Protein AF-A0A526YJK8-F1 (afdb_monomer)

Foldseek 3Di:
DAWAWDADPVLRAIEIAPPPAAFQDQDQQQAALVLLVVLVLQLQVVQVPDDDDRDCVSCPRYHYHDDDRHSNHDDPPRHHPCNLFQNSLVSNQNSCVNVQFFHRDPRGQCWDWDDDPVDTDTDGWFAWATWGAHPVRHTDHIGGGDDDRSDDDDDDDQVRPVVRDVDHDPDDDHDPPPD

Radius of gyration: 18.39 Å; Cα contacts (8 Å, |Δi|>4): 318; chains: 1; bounding box: 46×36×54 Å

Mean predicted aligned error: 3.72 Å

Sequence (179 aa):
IKVKISVDRQKREATVDFTGTSPVMKNNFNAPEPVARAAVLYAFRVMVEDMIPMNAGCLRPINIIIPEGCMLKPTYPAAVVAGNVETSQHVTNALFGAMGAMANAQGTMNNLTFGNKQYQYYETICSGSPAGRMNSGRGFAGTSGVHTHMTNSRLTDPEVLELRFPVLLEDFHIREGSG

Structure (mmCIF, N/CA/C/O backbone):
data_AF-A0A526YJK8-F1
#
_entry.id   AF-A0A526YJK8-F1
#
loop_
_atom_site.group_PDB
_atom_site.id
_atom_site.type_symbol
_atom_site.label_atom_id
_atom_site.label_alt_id
_atom_site.label_comp_id
_atom_site.label_asym_id
_atom_site.label_entity_id
_atom_site.label_seq_id
_atom_site.pdbx_PDB_ins_code
_atom_site.Cartn_x
_atom_site.Cartn_y
_atom_site.Cartn_z
_atom_site.occupancy
_atom_site.B_iso_or_equiv
_atom_site.auth_seq_id
_atom_site.auth_comp_id
_atom_site.auth_asym_id
_atom_site.auth_atom_id
_atom_site.pdbx_PDB_model_num
ATOM 1 N N . ILE A 1 1 ? 4.040 -5.339 10.030 1.00 96.56 1 ILE A N 1
ATOM 2 C CA . ILE A 1 1 ? 3.154 -4.269 10.556 1.00 96.56 1 ILE A CA 1
ATOM 3 C C . ILE A 1 1 ? 2.229 -4.898 11.581 1.00 96.56 1 ILE A C 1
ATOM 5 O O . ILE A 1 1 ? 1.729 -5.986 11.323 1.00 96.56 1 ILE A O 1
ATOM 9 N N . LYS A 1 2 ? 2.039 -4.258 12.734 1.00 97.56 2 LYS A N 1
ATOM 10 C CA . LYS A 1 2 ? 1.080 -4.685 13.755 1.00 97.56 2 LYS A CA 1
ATOM 11 C C . LYS A 1 2 ? 0.146 -3.519 14.014 1.00 97.56 2 LYS A C 1
ATOM 13 O O . LYS A 1 2 ? 0.623 -2.408 14.208 1.00 97.56 2 LYS A O 1
ATOM 18 N N . VAL A 1 3 ? -1.156 -3.766 13.979 1.00 98.31 3 VAL A N 1
ATOM 19 C CA . VAL A 1 3 ? -2.153 -2.730 14.225 1.00 98.31 3 VAL A CA 1
ATOM 20 C C . VAL A 1 3 ? -3.263 -3.279 15.104 1.00 98.31 3 VAL A C 1
ATOM 22 O O . VAL A 1 3 ? -3.705 -4.415 14.931 1.00 98.31 3 VAL A O 1
ATOM 25 N N . LYS A 1 4 ? -3.695 -2.470 16.066 1.00 98.31 4 LYS A N 1
ATOM 26 C CA . LYS A 1 4 ? -4.870 -2.707 16.898 1.00 98.31 4 LYS A CA 1
ATOM 27 C C . LYS A 1 4 ? -5.821 -1.533 16.717 1.00 98.31 4 LYS A C 1
ATOM 29 O O . LYS A 1 4 ? -5.395 -0.385 16.772 1.00 98.31 4 LYS A O 1
ATOM 34 N N . ILE A 1 5 ? -7.102 -1.825 16.524 1.00 98.00 5 ILE A N 1
ATOM 35 C CA . ILE A 1 5 ? -8.147 -0.805 16.426 1.00 98.00 5 ILE A CA 1
ATOM 36 C C . ILE A 1 5 ? -9.085 -0.967 17.619 1.00 98.00 5 ILE A C 1
ATOM 38 O O . ILE A 1 5 ? -9.557 -2.068 17.901 1.00 98.00 5 ILE A O 1
ATOM 42 N N . SER A 1 6 ? -9.344 0.122 18.336 1.00 97.56 6 SER A N 1
ATOM 43 C CA . SER A 1 6 ? -10.303 0.168 19.445 1.00 97.56 6 SER A CA 1
ATOM 44 C C . SER A 1 6 ? -11.238 1.357 19.289 1.00 97.56 6 SER A C 1
ATOM 46 O O . SER A 1 6 ? -10.791 2.429 18.893 1.00 97.56 6 SER A O 1
ATOM 48 N N . VAL A 1 7 ? -12.515 1.186 19.626 1.00 96.19 7 VAL A N 1
ATOM 49 C CA . VAL A 1 7 ? -13.548 2.215 19.447 1.00 96.19 7 VAL A CA 1
ATOM 50 C C . VAL A 1 7 ? -14.156 2.585 20.795 1.00 96.19 7 VAL A C 1
ATOM 52 O O . VAL A 1 7 ? -14.693 1.721 21.487 1.00 96.19 7 VAL A O 1
ATOM 55 N N . ASP A 1 8 ? -14.117 3.871 21.134 1.00 96.25 8 ASP A N 1
ATOM 56 C CA . ASP A 1 8 ? -14.894 4.457 22.223 1.00 96.25 8 ASP A CA 1
ATOM 57 C C . ASP A 1 8 ? -16.207 4.998 21.645 1.00 96.25 8 ASP A C 1
ATOM 59 O O . ASP A 1 8 ? -16.259 6.045 20.993 1.00 96.25 8 ASP A O 1
ATOM 63 N N . ARG A 1 9 ? -17.296 4.260 21.873 1.00 94.19 9 ARG A N 1
ATOM 64 C CA . ARG A 1 9 ? -18.620 4.624 21.351 1.00 94.19 9 ARG A CA 1
ATOM 65 C C . ARG A 1 9 ? -19.225 5.847 22.038 1.00 94.19 9 ARG A C 1
ATOM 67 O O . ARG A 1 9 ? -20.040 6.519 21.415 1.00 94.19 9 ARG A O 1
ATOM 74 N N . GLN A 1 10 ? -18.850 6.135 23.286 1.00 94.94 10 GLN A N 1
ATOM 75 C CA . GLN A 1 10 ? -19.380 7.290 24.015 1.00 94.94 10 GLN A CA 1
ATOM 76 C C . GLN A 1 10 ? -18.756 8.581 23.486 1.00 94.94 10 GLN A C 1
ATOM 78 O O . GLN A 1 10 ? -19.471 9.539 23.199 1.00 94.94 10 GLN A O 1
ATOM 83 N N . LYS A 1 11 ? -17.435 8.580 23.281 1.00 94.94 11 LYS A N 1
ATOM 84 C CA . LYS A 1 11 ? -16.717 9.721 22.691 1.00 94.94 11 LYS A CA 1
ATOM 85 C C . LYS A 1 11 ? -16.873 9.812 21.174 1.00 94.94 11 LYS A C 1
ATOM 87 O O . LYS A 1 11 ? -16.678 10.883 20.608 1.00 94.94 11 LYS A O 1
ATOM 92 N N . ARG A 1 12 ? -17.293 8.716 20.530 1.00 93.31 12 ARG A N 1
ATOM 93 C CA . ARG A 1 12 ? -17.339 8.547 19.066 1.00 93.31 12 ARG A CA 1
ATOM 94 C C . ARG A 1 12 ? -15.951 8.697 18.444 1.00 93.31 12 ARG A C 1
ATOM 96 O O . ARG A 1 12 ? -15.787 9.343 17.412 1.00 93.31 12 ARG A O 1
ATOM 103 N N . GLU A 1 13 ? -14.969 8.081 19.089 1.00 95.75 13 GLU A N 1
ATOM 104 C CA . GLU A 1 13 ? -13.565 8.118 18.692 1.00 95.75 13 GLU A CA 1
ATOM 105 C C . GLU A 1 13 ? -13.042 6.703 18.447 1.00 95.75 13 GLU A C 1
ATOM 107 O O . GLU A 1 13 ? -13.445 5.739 19.104 1.00 95.75 13 GLU A O 1
ATOM 112 N N . ALA A 1 14 ? -12.112 6.573 17.507 1.00 96.75 14 ALA A N 1
ATOM 113 C CA . ALA A 1 14 ? -11.373 5.344 17.264 1.00 96.75 14 ALA A CA 1
ATOM 114 C C . ALA A 1 14 ? -9.887 5.580 17.527 1.00 96.75 14 ALA A C 1
ATOM 116 O O . ALA A 1 14 ? -9.340 6.614 17.160 1.00 96.75 14 ALA A O 1
ATOM 117 N N . THR A 1 15 ? -9.218 4.608 18.138 1.00 98.31 15 THR A N 1
ATOM 118 C CA . THR A 1 15 ? -7.758 4.572 18.229 1.00 98.31 15 THR A CA 1
ATOM 119 C C . THR A 1 15 ? -7.217 3.512 17.287 1.00 98.31 15 THR A C 1
ATOM 121 O O . THR A 1 15 ? -7.619 2.351 17.369 1.00 98.31 15 THR A O 1
ATOM 124 N N . VAL A 1 16 ? -6.299 3.921 16.416 1.00 98.50 16 VAL A N 1
ATOM 125 C CA . VAL A 1 16 ? -5.500 3.057 15.550 1.00 98.50 16 VAL A CA 1
ATOM 126 C C . VAL A 1 16 ? -4.088 3.023 16.113 1.00 98.50 16 VAL A C 1
ATOM 128 O O . VAL A 1 16 ? -3.356 4.008 16.035 1.00 98.50 16 VAL A O 1
ATOM 131 N N . ASP A 1 17 ? -3.717 1.894 16.702 1.00 98.50 17 ASP A N 1
ATOM 132 C CA . ASP A 1 17 ? -2.460 1.726 17.419 1.00 98.50 17 ASP A CA 1
ATOM 133 C C . ASP A 1 17 ? -1.510 0.795 16.665 1.00 98.50 17 ASP A C 1
ATOM 135 O O . ASP A 1 17 ? -1.761 -0.407 16.552 1.00 98.50 17 ASP A O 1
ATOM 139 N N . PHE A 1 18 ? -0.411 1.358 16.160 1.00 98.62 18 PHE A N 1
ATOM 140 C CA . PHE A 1 18 ? 0.650 0.631 15.464 1.00 98.62 18 PHE A CA 1
ATOM 141 C C . PHE A 1 18 ? 1.756 0.109 16.398 1.00 98.62 18 PHE A C 1
ATOM 143 O O . PHE A 1 18 ? 2.801 -0.352 15.921 1.00 98.62 18 PHE A O 1
ATOM 150 N N . THR A 1 19 ? 1.560 0.157 17.720 1.00 98.38 19 THR A N 1
ATOM 151 C CA . THR A 1 19 ? 2.505 -0.374 18.711 1.00 98.38 19 THR A CA 1
ATOM 152 C C . THR A 1 19 ? 2.839 -1.843 18.450 1.00 98.38 19 THR A C 1
ATOM 154 O O . THR A 1 19 ? 1.976 -2.697 18.239 1.00 98.38 19 THR A O 1
ATOM 157 N N . GLY A 1 20 ? 4.140 -2.145 18.456 1.00 97.31 20 GLY A N 1
ATOM 158 C CA . GLY A 1 20 ? 4.677 -3.459 18.098 1.00 97.31 20 GLY A CA 1
ATOM 159 C C . GLY A 1 20 ? 4.870 -3.677 16.594 1.00 97.31 20 GLY A C 1
ATOM 160 O O . GLY A 1 20 ? 5.231 -4.782 16.192 1.00 97.31 20 GLY A O 1
ATOM 161 N N . THR A 1 21 ? 4.649 -2.659 15.755 1.00 98.25 21 THR A N 1
ATOM 162 C CA . THR A 1 21 ? 5.171 -2.659 14.382 1.00 98.25 21 THR A CA 1
ATOM 163 C C . THR A 1 21 ? 6.698 -2.705 14.402 1.00 98.25 21 THR A C 1
ATOM 165 O O . THR A 1 21 ? 7.331 -2.107 15.269 1.00 98.25 21 THR A O 1
ATOM 168 N N . SER A 1 22 ? 7.282 -3.429 13.444 1.00 97.94 22 SER A N 1
ATOM 169 C CA . SER A 1 22 ? 8.725 -3.635 13.327 1.00 97.94 22 SER A CA 1
ATOM 170 C C . SER A 1 22 ? 9.523 -2.322 13.366 1.00 97.94 22 SER A C 1
ATOM 172 O O . SER A 1 22 ? 9.036 -1.299 12.866 1.00 97.94 22 SER A O 1
ATOM 174 N N . PRO A 1 23 ? 10.755 -2.340 13.912 1.00 97.81 23 PRO A N 1
ATOM 175 C CA . PRO A 1 23 ? 11.658 -1.194 13.853 1.00 97.81 23 PRO A CA 1
ATOM 176 C C . PRO A 1 23 ? 11.994 -0.827 12.400 1.00 97.81 23 PRO A C 1
ATOM 178 O O . PRO A 1 23 ? 11.765 -1.621 11.483 1.00 97.81 23 PRO A O 1
ATOM 181 N N . VAL A 1 24 ? 12.557 0.366 12.196 1.00 97.44 24 VAL A N 1
ATOM 182 C CA . VAL A 1 24 ? 13.110 0.781 10.896 1.00 97.44 24 VAL A CA 1
ATOM 183 C C . VAL A 1 24 ? 14.034 -0.302 10.334 1.00 97.44 24 VAL A C 1
ATOM 185 O O . VAL A 1 24 ? 14.916 -0.823 11.019 1.00 97.44 24 VAL A O 1
ATOM 188 N N . MET A 1 25 ? 13.831 -0.632 9.064 1.00 94.38 25 MET A N 1
ATOM 189 C CA . MET A 1 25 ? 14.593 -1.651 8.355 1.00 94.38 25 MET A CA 1
ATOM 190 C C . MET A 1 25 ? 15.758 -1.027 7.583 1.00 94.38 25 MET A C 1
ATOM 192 O O . MET A 1 25 ? 15.656 0.087 7.069 1.00 94.38 25 MET A O 1
ATOM 196 N N . LYS A 1 26 ? 16.851 -1.784 7.421 1.00 95.38 26 LYS A N 1
ATOM 197 C CA . LYS A 1 26 ? 18.008 -1.421 6.575 1.00 95.38 26 LYS A CA 1
ATOM 198 C C . LYS A 1 26 ? 17.732 -1.650 5.077 1.00 95.38 26 LYS A C 1
ATOM 200 O O . LYS A 1 26 ? 18.569 -2.184 4.359 1.00 95.38 26 LYS A O 1
ATOM 205 N N . ASN A 1 27 ? 16.533 -1.311 4.622 1.00 95.12 27 ASN A N 1
ATOM 206 C CA . ASN A 1 27 ? 16.095 -1.383 3.230 1.00 95.12 27 ASN A CA 1
ATOM 207 C C . ASN A 1 27 ? 15.216 -0.158 2.921 1.00 95.12 27 ASN A C 1
ATOM 209 O O . ASN A 1 27 ? 15.122 0.763 3.731 1.00 95.12 27 ASN A O 1
ATOM 213 N N . ASN A 1 28 ? 14.587 -0.124 1.750 1.00 93.75 28 ASN A N 1
ATOM 214 C CA . ASN A 1 28 ? 13.752 0.995 1.318 1.00 93.75 28 ASN A CA 1
ATOM 215 C C . ASN A 1 28 ? 12.245 0.826 1.594 1.00 93.75 28 ASN A C 1
ATOM 217 O O . ASN A 1 28 ? 11.473 1.690 1.180 1.00 93.75 28 ASN A O 1
ATOM 221 N N . PHE A 1 29 ? 11.827 -0.231 2.300 1.00 96.25 29 PHE A N 1
ATOM 222 C CA . PHE A 1 29 ? 10.424 -0.522 2.642 1.00 96.25 29 PHE A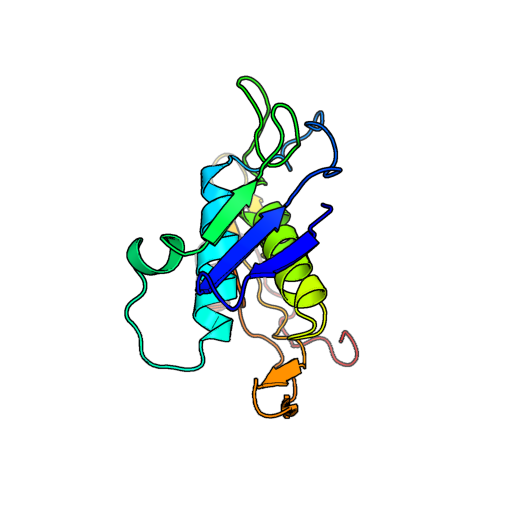 CA 1
ATOM 223 C C . PHE A 1 29 ? 9.943 0.230 3.895 1.00 96.25 29 PHE A C 1
ATOM 225 O O . PHE A 1 29 ? 8.910 -0.101 4.479 1.00 96.25 29 PHE A O 1
ATOM 232 N N . ASN A 1 30 ? 10.665 1.254 4.343 1.00 97.44 30 ASN A N 1
ATOM 233 C CA . ASN A 1 30 ? 10.159 2.138 5.387 1.00 97.44 30 ASN A CA 1
ATOM 234 C C . ASN A 1 30 ? 9.161 3.133 4.780 1.00 97.44 30 ASN A C 1
ATOM 236 O O . ASN A 1 30 ? 9.374 3.637 3.681 1.00 97.44 30 ASN A O 1
ATOM 240 N N . ALA A 1 31 ? 8.085 3.437 5.498 1.00 97.38 31 ALA A N 1
ATOM 241 C CA . ALA A 1 31 ? 7.080 4.408 5.086 1.00 97.38 31 ALA A CA 1
ATOM 242 C C . ALA A 1 31 ? 7.098 5.609 6.041 1.00 97.38 31 ALA A C 1
ATOM 244 O O . ALA A 1 31 ? 6.982 5.409 7.248 1.00 97.38 31 ALA A O 1
ATOM 245 N N . PRO A 1 32 ? 7.230 6.851 5.543 1.00 96.50 32 PRO A N 1
ATOM 246 C CA . PRO A 1 32 ? 7.085 8.046 6.365 1.00 96.50 32 PRO A CA 1
ATOM 247 C C . PRO A 1 32 ? 5.723 8.080 7.068 1.00 96.50 32 PRO A C 1
ATOM 249 O O . PRO A 1 32 ? 4.722 7.645 6.496 1.00 96.50 32 PRO A O 1
ATOM 252 N N . GLU A 1 33 ? 5.658 8.672 8.264 1.00 96.75 33 GLU A N 1
ATOM 253 C CA . GLU A 1 33 ? 4.411 8.789 9.043 1.00 96.75 33 GLU A CA 1
ATOM 254 C C . GLU A 1 33 ? 3.208 9.294 8.213 1.00 96.75 33 GLU A C 1
ATOM 256 O O . GLU A 1 33 ? 2.131 8.696 8.315 1.00 96.75 33 GLU A O 1
ATOM 261 N N . PRO A 1 34 ? 3.342 10.326 7.351 1.00 95.94 34 PRO A N 1
ATOM 262 C CA . PRO A 1 34 ? 2.232 10.783 6.516 1.00 95.94 34 PRO A CA 1
ATOM 263 C C . PRO A 1 34 ? 1.601 9.687 5.645 1.00 95.94 34 PRO A C 1
ATOM 265 O O . PRO A 1 34 ? 0.391 9.707 5.436 1.00 95.94 34 PRO A O 1
ATOM 268 N N . VAL A 1 35 ? 2.384 8.704 5.190 1.00 96.31 35 VAL A N 1
ATOM 269 C CA . VAL A 1 35 ? 1.906 7.576 4.375 1.00 96.31 35 VAL A CA 1
ATOM 270 C C . VAL A 1 35 ? 1.013 6.655 5.196 1.00 96.31 35 VAL A C 1
ATOM 272 O O . VAL A 1 35 ? -0.085 6.305 4.768 1.00 96.31 35 VAL A O 1
ATOM 275 N N . ALA A 1 36 ? 1.442 6.308 6.412 1.00 96.88 36 ALA A N 1
ATOM 276 C CA . ALA A 1 36 ? 0.641 5.495 7.322 1.00 96.88 36 ALA A CA 1
ATOM 277 C C . ALA A 1 36 ? -0.665 6.211 7.710 1.00 96.88 36 ALA A C 1
ATOM 279 O O . ALA A 1 36 ? -1.734 5.601 7.707 1.00 96.88 36 ALA A O 1
ATOM 280 N N . ARG A 1 37 ? -0.609 7.524 7.969 1.00 96.25 37 ARG A N 1
ATOM 281 C CA . ARG A 1 37 ? -1.801 8.342 8.259 1.00 96.25 37 ARG A CA 1
ATOM 282 C C . ARG A 1 37 ? -2.759 8.420 7.069 1.00 96.25 37 ARG A C 1
ATOM 284 O O . ARG A 1 37 ? -3.970 8.362 7.269 1.00 96.25 37 ARG A O 1
ATOM 291 N N . ALA A 1 38 ? -2.238 8.529 5.847 1.00 95.12 38 ALA A N 1
ATOM 292 C CA . ALA A 1 38 ? -3.047 8.518 4.631 1.00 95.12 38 ALA A CA 1
ATOM 293 C C . ALA A 1 38 ? -3.751 7.167 4.427 1.00 95.12 38 ALA A C 1
ATOM 295 O O . ALA A 1 38 ? -4.942 7.147 4.125 1.00 95.12 38 ALA A O 1
ATOM 296 N N . ALA A 1 39 ? -3.061 6.048 4.679 1.00 96.50 39 ALA A N 1
ATOM 297 C CA . ALA A 1 39 ? -3.665 4.716 4.639 1.00 96.50 39 ALA A CA 1
ATOM 298 C C . ALA A 1 39 ? -4.794 4.562 5.677 1.00 96.50 39 ALA A C 1
ATOM 300 O O . ALA A 1 39 ? -5.849 4.010 5.364 1.00 96.50 39 ALA A O 1
ATOM 301 N N . VAL A 1 40 ? -4.620 5.115 6.886 1.00 96.75 40 VAL A N 1
ATOM 302 C CA . VAL A 1 40 ? -5.685 5.174 7.905 1.00 96.75 40 VAL A CA 1
ATOM 303 C C . VAL A 1 40 ? -6.881 5.988 7.415 1.00 96.75 40 VAL A C 1
ATOM 305 O O . VAL A 1 40 ? -8.008 5.500 7.477 1.00 96.75 40 VAL A O 1
ATOM 308 N N . LEU A 1 41 ? -6.654 7.195 6.888 1.00 94.44 41 LEU A N 1
ATOM 309 C CA . LEU A 1 41 ? -7.721 8.031 6.330 1.00 94.44 41 LEU A CA 1
ATOM 310 C C . LEU A 1 41 ? -8.499 7.289 5.235 1.00 94.44 41 LEU A C 1
ATOM 312 O O . LEU A 1 41 ? -9.728 7.246 5.276 1.00 94.44 41 LEU A O 1
ATOM 316 N N . TYR A 1 42 ? -7.785 6.686 4.284 1.00 94.31 42 TYR A N 1
ATOM 317 C CA . TYR A 1 42 ? -8.382 5.908 3.205 1.00 94.31 42 TYR A CA 1
ATOM 318 C C . TYR A 1 42 ? -9.230 4.749 3.745 1.00 94.31 42 TYR A C 1
ATOM 320 O O . TYR A 1 42 ? -10.402 4.638 3.386 1.00 94.31 42 TYR A O 1
ATOM 328 N N . ALA A 1 43 ? -8.676 3.925 4.641 1.00 95.00 43 ALA A N 1
ATOM 329 C CA . ALA A 1 43 ? -9.370 2.754 5.170 1.00 95.00 43 ALA A CA 1
ATOM 330 C C . ALA A 1 43 ? -10.662 3.146 5.898 1.00 95.00 43 ALA A C 1
ATOM 332 O O . ALA A 1 43 ? -11.725 2.597 5.615 1.00 95.00 43 ALA A O 1
ATOM 333 N N . PHE A 1 44 ? -10.606 4.152 6.776 1.00 93.44 44 PHE A N 1
ATOM 334 C CA . PHE A 1 44 ? -11.797 4.631 7.478 1.00 93.44 44 PHE A CA 1
ATOM 335 C C . PHE A 1 44 ? -12.809 5.262 6.526 1.00 93.44 44 PHE A C 1
ATOM 337 O O . PHE A 1 44 ? -14.003 5.027 6.680 1.00 93.44 44 PHE A O 1
ATOM 344 N N . ARG A 1 45 ? -12.363 6.011 5.510 1.00 91.62 45 ARG A N 1
ATOM 345 C CA . ARG A 1 45 ? -13.272 6.574 4.506 1.00 91.62 45 ARG A CA 1
ATOM 346 C C . ARG A 1 45 ? -14.028 5.487 3.745 1.00 91.62 45 ARG A C 1
ATOM 348 O O . ARG A 1 45 ? -15.218 5.672 3.491 1.00 91.62 45 ARG A O 1
ATOM 355 N N . VAL A 1 46 ? -13.362 4.390 3.384 1.00 91.81 46 VAL A N 1
ATOM 356 C CA . VAL A 1 46 ? -14.001 3.234 2.735 1.00 91.81 46 VAL A CA 1
ATOM 357 C C . VAL A 1 46 ? -15.062 2.629 3.656 1.00 91.81 46 VAL A C 1
ATOM 359 O O . VAL A 1 46 ? -16.187 2.407 3.219 1.00 91.81 46 VAL A O 1
ATOM 362 N N . MET A 1 47 ? -14.750 2.471 4.946 1.00 91.69 47 MET A N 1
ATOM 363 C CA . MET A 1 47 ? -15.672 1.891 5.929 1.00 91.69 47 MET A CA 1
ATOM 364 C C . MET A 1 47 ? -16.906 2.742 6.241 1.00 91.69 47 MET A C 1
ATOM 366 O O . MET A 1 47 ? -17.853 2.218 6.815 1.00 91.69 47 MET A O 1
ATOM 370 N N . VAL A 1 48 ? 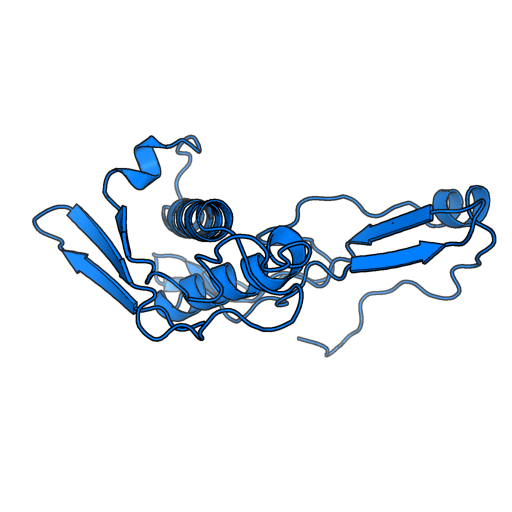-16.932 4.034 5.904 1.00 90.25 48 VAL A N 1
ATOM 371 C CA . VAL A 1 48 ? -18.126 4.865 6.140 1.00 90.25 48 VAL A CA 1
ATOM 372 C C . VAL A 1 48 ? -19.305 4.441 5.250 1.00 90.25 48 VAL A C 1
ATOM 374 O O . VAL A 1 48 ? -20.445 4.646 5.648 1.00 90.25 48 VAL A O 1
ATOM 377 N N . GLU A 1 49 ? -19.058 3.841 4.078 1.00 86.69 49 GLU A N 1
ATOM 378 C CA . GLU A 1 49 ? -20.103 3.421 3.117 1.00 86.69 49 GLU A CA 1
ATOM 379 C C . GLU A 1 49 ? -21.095 4.529 2.704 1.00 86.69 49 GLU A C 1
ATOM 381 O O . GLU A 1 49 ? -22.196 4.252 2.237 1.00 86.69 49 GLU A O 1
ATOM 386 N N . ASP A 1 50 ? -20.691 5.793 2.829 1.00 86.75 50 ASP A N 1
ATOM 387 C CA . ASP A 1 50 ? -21.505 6.959 2.482 1.00 86.75 50 ASP A CA 1
ATOM 388 C C . ASP A 1 50 ? -20.728 7.916 1.566 1.00 86.75 50 ASP A C 1
ATOM 390 O O . ASP A 1 50 ? -19.496 7.860 1.455 1.00 86.75 50 ASP A O 1
ATOM 394 N N . MET A 1 51 ? -21.434 8.827 0.906 1.00 84.25 51 MET A N 1
ATOM 395 C CA . MET A 1 51 ? -20.897 9.839 -0.001 1.00 84.25 51 MET A CA 1
ATOM 396 C C . MET A 1 51 ? -20.388 11.071 0.760 1.00 84.25 51 MET A C 1
ATOM 398 O O . MET A 1 51 ? -20.788 12.202 0.496 1.00 84.25 51 MET A O 1
ATOM 402 N N . ILE A 1 52 ? -19.455 10.868 1.695 1.00 85.62 52 ILE A N 1
ATOM 403 C CA . ILE A 1 52 ? -18.781 11.977 2.387 1.00 85.62 52 ILE A CA 1
ATOM 404 C C . ILE A 1 52 ? -17.527 12.450 1.618 1.00 85.62 52 ILE A C 1
ATOM 406 O O . ILE A 1 52 ? -16.789 11.620 1.071 1.00 85.62 52 ILE A O 1
ATOM 410 N N . PRO A 1 53 ? -17.219 13.758 1.568 1.00 82.31 53 PRO A N 1
ATOM 411 C CA . PRO A 1 53 ? -15.976 14.242 0.967 1.00 82.31 53 PRO A CA 1
ATOM 412 C C . PRO A 1 53 ? -14.731 13.718 1.698 1.00 82.31 53 PRO A C 1
ATOM 414 O O . PRO A 1 53 ? -14.699 13.677 2.927 1.00 82.31 53 PRO A O 1
ATOM 417 N N . MET A 1 54 ? -13.677 13.368 0.955 1.00 81.69 54 MET A N 1
ATOM 418 C CA . MET A 1 54 ? -12.380 12.989 1.530 1.00 81.69 54 MET A CA 1
ATOM 419 C C . MET A 1 54 ? -11.635 14.247 2.002 1.00 81.69 54 MET A C 1
ATOM 421 O O . MET A 1 54 ? -11.136 15.014 1.183 1.00 81.69 54 MET A O 1
ATOM 425 N N . ASN A 1 55 ? -11.557 14.482 3.314 1.00 83.88 55 ASN A N 1
ATOM 426 C CA . ASN A 1 55 ? -10.785 15.593 3.882 1.00 83.88 55 ASN A CA 1
ATOM 427 C C . ASN A 1 55 ? -10.270 15.284 5.300 1.00 83.88 55 ASN A C 1
ATOM 429 O O . ASN A 1 55 ? -10.656 14.294 5.920 1.00 83.88 55 ASN A O 1
ATOM 433 N N . ALA A 1 56 ? -9.414 16.160 5.840 1.00 79.56 56 ALA A N 1
ATOM 434 C CA . ALA A 1 56 ? -8.809 15.998 7.168 1.00 79.56 56 ALA A CA 1
ATOM 435 C C . ALA A 1 56 ? -9.831 15.933 8.323 1.00 79.56 56 ALA A C 1
ATOM 437 O O . ALA A 1 56 ? -9.523 15.413 9.395 1.00 79.56 56 ALA A O 1
ATOM 438 N N . GLY A 1 57 ? -11.064 16.403 8.114 1.00 82.25 57 GLY A N 1
ATOM 439 C CA . GLY A 1 57 ? -12.161 16.266 9.067 1.00 82.25 57 GLY A CA 1
ATOM 440 C C . GLY A 1 57 ? -12.493 14.810 9.404 1.00 82.25 57 GLY A C 1
ATOM 441 O O . GLY A 1 57 ? -12.881 14.547 10.541 1.00 82.25 57 GLY A O 1
ATOM 442 N N . CYS A 1 58 ? -12.267 13.876 8.471 1.00 81.75 58 CYS A N 1
ATOM 443 C CA . CYS A 1 58 ? -12.426 12.435 8.687 1.00 81.75 58 CYS A CA 1
ATOM 444 C C . CYS A 1 58 ? -11.419 11.863 9.698 1.00 81.75 58 CYS A C 1
ATOM 446 O O . CYS A 1 58 ? -11.700 10.836 10.304 1.00 81.75 58 CYS A O 1
ATOM 448 N N . LEU A 1 59 ? -10.272 12.524 9.905 1.00 83.88 59 LEU A N 1
ATOM 449 C CA . LEU A 1 59 ? -9.263 12.105 10.883 1.00 83.88 59 LEU A CA 1
ATOM 450 C C . LEU A 1 59 ? -9.489 12.684 12.281 1.00 83.88 59 LEU A C 1
ATOM 452 O O . LEU A 1 59 ? -8.898 12.182 13.228 1.00 83.88 59 LEU A O 1
ATOM 456 N N . ARG A 1 60 ? -10.328 13.717 12.444 1.00 88.62 60 ARG A N 1
ATOM 457 C CA . ARG A 1 60 ? -10.574 14.329 13.763 1.00 88.62 60 ARG A CA 1
ATOM 458 C C . ARG A 1 60 ? -11.005 13.330 14.850 1.00 88.62 60 ARG A C 1
ATOM 460 O O . ARG A 1 60 ? -10.482 13.455 15.949 1.00 88.62 60 ARG A O 1
ATOM 467 N N . PRO A 1 61 ? -11.897 12.351 14.588 1.00 91.75 61 PRO A N 1
ATOM 468 C CA . PRO A 1 61 ? -12.273 11.351 15.590 1.00 91.75 61 PRO A CA 1
ATOM 469 C C . PRO A 1 61 ? -11.309 10.151 15.649 1.00 91.75 61 PRO A C 1
ATOM 471 O O . PRO A 1 61 ? -11.619 9.154 16.299 1.00 91.75 61 PRO A O 1
ATOM 474 N N . ILE A 1 62 ? -10.177 10.190 14.938 1.00 95.62 62 ILE A N 1
ATOM 475 C CA . ILE A 1 62 ? -9.248 9.065 14.828 1.00 95.62 62 ILE A CA 1
ATOM 476 C C . ILE A 1 62 ? -7.933 9.431 15.514 1.00 95.62 62 ILE A C 1
ATOM 478 O O . ILE A 1 62 ? -7.118 10.190 14.991 1.00 95.62 62 ILE A O 1
ATOM 482 N N . ASN A 1 63 ? -7.704 8.837 16.678 1.00 97.06 63 ASN A N 1
ATOM 483 C CA . ASN A 1 63 ? -6.421 8.880 17.357 1.00 97.06 63 ASN A CA 1
ATOM 484 C C . ASN A 1 63 ? -5.465 7.867 16.708 1.00 97.06 63 ASN A C 1
ATOM 486 O O . ASN A 1 63 ? -5.744 6.670 16.695 1.00 97.06 63 ASN A O 1
ATOM 490 N N . ILE A 1 64 ? -4.341 8.329 16.159 1.00 97.94 64 ILE A N 1
ATOM 491 C CA . ILE A 1 64 ? -3.365 7.473 15.471 1.00 97.94 64 ILE A CA 1
ATOM 492 C C . ILE A 1 64 ? -2.085 7.425 16.301 1.00 97.94 64 ILE A C 1
ATOM 494 O O . ILE A 1 64 ? -1.427 8.448 16.485 1.00 97.94 64 ILE A O 1
ATOM 498 N N . ILE A 1 65 ? -1.713 6.233 16.762 1.00 98.31 65 ILE A N 1
ATOM 499 C CA . ILE A 1 65 ? -0.489 5.995 17.530 1.00 98.31 65 ILE A CA 1
ATOM 500 C C . ILE A 1 65 ? 0.508 5.281 16.621 1.00 98.31 65 ILE A C 1
ATOM 502 O O . ILE A 1 65 ? 0.297 4.130 16.241 1.00 98.31 65 ILE A O 1
ATOM 506 N N . ILE A 1 66 ? 1.603 5.962 16.281 1.00 98.19 66 ILE A N 1
ATOM 507 C CA . ILE A 1 66 ? 2.724 5.390 15.527 1.00 98.19 66 ILE A CA 1
ATOM 508 C C . ILE A 1 66 ? 3.986 5.527 16.386 1.00 98.19 66 ILE A C 1
ATOM 510 O O . ILE A 1 66 ? 4.406 6.658 16.640 1.00 98.19 66 ILE A O 1
ATOM 514 N N . PRO A 1 67 ? 4.585 4.414 16.852 1.00 97.19 67 PRO A N 1
ATOM 515 C CA . PRO A 1 67 ? 5.788 4.469 17.677 1.00 97.19 67 PRO A CA 1
ATOM 516 C C . PRO A 1 67 ? 6.961 5.138 16.956 1.00 97.19 67 PRO A C 1
ATOM 518 O O . PRO A 1 67 ? 7.191 4.889 15.769 1.00 97.19 67 PRO A O 1
ATOM 521 N N . GLU A 1 68 ? 7.744 5.927 17.690 1.00 95.88 68 GLU A N 1
ATOM 522 C CA . GLU A 1 68 ? 9.022 6.449 17.198 1.00 95.88 68 GLU A CA 1
ATOM 523 C C . GLU A 1 68 ? 9.980 5.309 16.830 1.00 95.88 68 GLU A C 1
ATOM 525 O O . GLU A 1 68 ? 10.040 4.282 17.510 1.00 95.88 68 GLU A O 1
ATOM 530 N N . GLY A 1 69 ? 10.736 5.481 15.744 1.00 93.69 69 GLY A N 1
ATOM 531 C CA . GLY A 1 69 ? 11.743 4.507 15.311 1.00 93.69 69 GLY A CA 1
ATOM 532 C C . GLY A 1 69 ? 11.183 3.200 14.735 1.00 93.69 69 GLY A C 1
ATOM 533 O O . GLY A 1 69 ? 11.953 2.272 14.468 1.00 93.69 69 GLY A O 1
ATOM 534 N N . CYS A 1 70 ? 9.868 3.101 14.507 1.00 97.88 70 CYS A N 1
ATOM 535 C CA . CYS A 1 70 ? 9.290 1.998 13.740 1.00 97.88 70 CYS A CA 1
ATOM 536 C C . CYS A 1 70 ? 9.376 2.249 12.226 1.00 97.88 70 CYS A C 1
ATOM 538 O O . CYS A 1 70 ? 9.536 3.382 11.772 1.00 97.88 70 CYS A O 1
ATOM 540 N N . MET A 1 71 ? 9.209 1.198 11.417 1.00 97.56 71 MET A N 1
ATOM 541 C CA . MET A 1 71 ? 9.253 1.301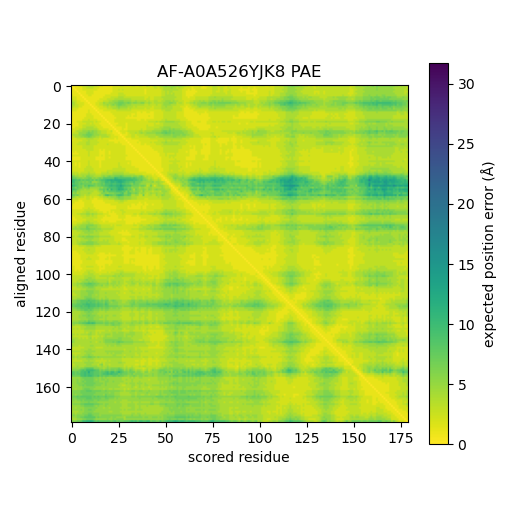 9.950 1.00 97.56 71 MET A CA 1
ATOM 542 C C . MET A 1 71 ? 8.155 2.194 9.338 1.00 97.56 71 MET A C 1
ATOM 544 O O . MET A 1 71 ? 8.222 2.484 8.148 1.00 97.56 71 MET A O 1
ATOM 548 N N . LEU A 1 72 ? 7.153 2.618 10.122 1.00 98.12 72 LEU A N 1
ATOM 549 C CA . LEU A 1 72 ? 6.097 3.566 9.724 1.00 98.12 72 LEU A CA 1
ATOM 550 C C . LEU A 1 72 ? 6.341 5.000 10.231 1.00 98.12 72 LEU A C 1
ATOM 552 O O . LEU A 1 72 ? 5.533 5.891 9.980 1.00 98.12 72 LEU A O 1
ATOM 556 N N . LYS A 1 73 ? 7.433 5.218 10.968 1.00 97.62 73 LYS A N 1
ATOM 557 C CA . LYS A 1 73 ? 7.927 6.530 11.396 1.00 97.62 73 LYS A CA 1
ATOM 558 C C . LYS A 1 73 ? 9.465 6.552 11.357 1.00 97.62 73 LYS A C 1
ATOM 560 O O . LYS A 1 73 ? 10.118 6.699 12.392 1.00 97.62 73 LYS A O 1
ATOM 565 N N . PRO A 1 74 ? 10.063 6.332 10.170 1.00 96.56 74 PRO A N 1
ATOM 566 C CA . PRO A 1 74 ? 11.504 6.384 10.002 1.00 96.56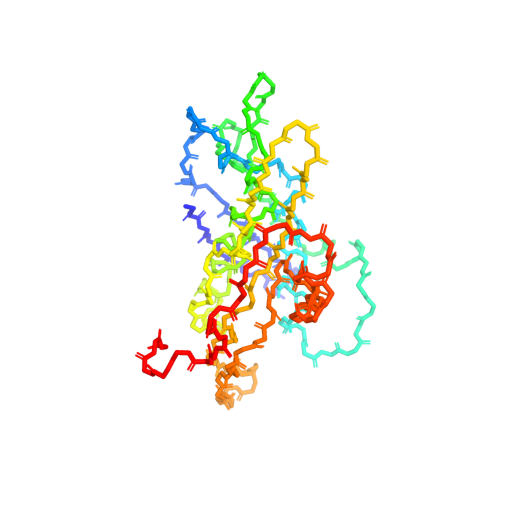 74 PRO A CA 1
ATOM 567 C C . PRO A 1 74 ? 12.027 7.812 10.165 1.00 96.56 74 PRO A C 1
ATOM 569 O O . PRO A 1 74 ? 11.371 8.779 9.777 1.00 96.56 74 PRO A O 1
ATOM 572 N N . THR A 1 75 ? 13.249 7.933 10.672 1.00 94.06 75 THR A N 1
ATOM 573 C CA . THR A 1 75 ? 14.008 9.185 10.692 1.00 94.06 75 THR A CA 1
ATOM 574 C C . THR A 1 75 ? 15.083 9.165 9.607 1.00 94.06 75 THR A C 1
ATOM 576 O O . THR A 1 75 ? 15.579 8.106 9.210 1.00 94.06 75 THR A O 1
ATOM 579 N N . TYR A 1 76 ? 15.450 10.342 9.096 1.00 92.38 76 TYR A N 1
ATOM 580 C CA . TYR A 1 76 ? 16.596 10.472 8.195 1.00 92.38 76 TYR A CA 1
ATOM 581 C C . TYR A 1 76 ? 17.853 9.866 8.855 1.00 92.38 76 TYR A C 1
ATOM 583 O O . TYR A 1 76 ? 18.067 10.121 10.044 1.00 92.38 76 TYR A O 1
ATOM 591 N N . PRO A 1 77 ? 18.693 9.089 8.137 1.00 94.19 77 PRO A N 1
ATOM 592 C CA . PRO A 1 77 ? 18.749 8.881 6.681 1.00 94.19 77 PRO A CA 1
ATOM 593 C C . PRO A 1 77 ? 18.088 7.583 6.170 1.00 94.19 77 PRO A C 1
ATOM 595 O O . PRO A 1 77 ? 18.499 7.051 5.138 1.00 94.19 77 PRO A O 1
ATOM 598 N N . ALA A 1 78 ? 17.100 7.023 6.874 1.00 96.31 78 ALA A N 1
ATOM 599 C CA . ALA A 1 78 ? 16.459 5.781 6.440 1.00 96.31 78 ALA A CA 1
ATOM 600 C C . ALA A 1 78 ? 15.809 5.911 5.046 1.00 96.31 78 ALA A C 1
ATOM 602 O O . ALA A 1 78 ? 15.141 6.899 4.740 1.00 96.31 78 ALA A O 1
ATOM 603 N N . ALA A 1 79 ? 15.984 4.889 4.204 1.00 96.38 79 ALA A N 1
ATOM 604 C CA . ALA A 1 79 ? 15.428 4.864 2.855 1.00 96.38 79 ALA A CA 1
ATOM 605 C C . ALA A 1 79 ? 13.922 4.559 2.873 1.00 96.38 79 ALA A C 1
ATOM 607 O O . ALA A 1 79 ? 13.473 3.666 3.597 1.00 96.38 79 ALA A O 1
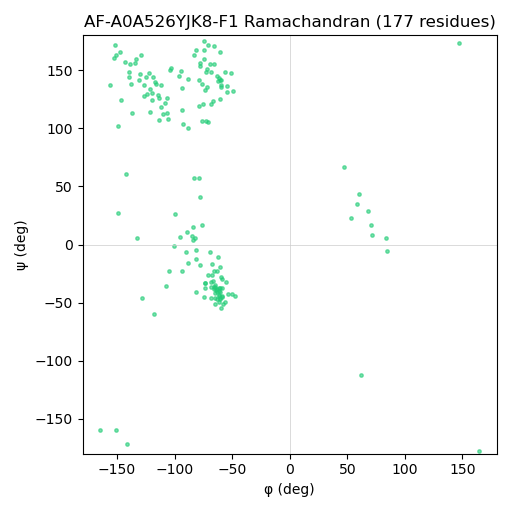ATOM 608 N N . VAL A 1 80 ? 13.161 5.281 2.043 1.00 96.50 80 VAL A N 1
ATOM 609 C CA . VAL A 1 80 ? 11.685 5.285 2.083 1.00 96.50 80 VAL A CA 1
ATOM 610 C C . VAL A 1 80 ? 10.987 5.110 0.730 1.00 96.50 80 VAL A C 1
ATOM 612 O O . VAL A 1 80 ? 9.767 5.228 0.652 1.00 96.50 80 VAL A O 1
ATOM 615 N N . VAL A 1 81 ? 11.723 4.852 -0.358 1.00 93.44 81 VAL A N 1
ATOM 616 C CA . VAL A 1 81 ? 11.131 4.868 -1.713 1.00 93.44 81 VAL A CA 1
ATOM 617 C C . VAL A 1 81 ? 10.026 3.818 -1.901 1.00 93.44 81 VAL A C 1
ATOM 619 O O . VAL A 1 81 ? 9.001 4.126 -2.501 1.00 93.44 81 VAL A O 1
ATOM 622 N N . ALA A 1 82 ? 10.162 2.624 -1.314 1.00 93.94 82 ALA A N 1
ATOM 623 C CA . ALA A 1 82 ? 9.129 1.587 -1.379 1.00 93.94 82 ALA A CA 1
ATOM 624 C C . ALA A 1 82 ? 7.999 1.810 -0.352 1.00 93.94 82 ALA A C 1
ATOM 626 O O . ALA A 1 82 ? 6.994 1.102 -0.360 1.00 93.94 82 ALA A O 1
ATOM 627 N N . GLY A 1 83 ? 8.114 2.821 0.514 1.00 94.50 83 GLY A N 1
ATOM 628 C CA . GLY A 1 83 ? 7.114 3.151 1.525 1.00 94.50 83 GLY A CA 1
ATOM 629 C C . GLY A 1 83 ? 5.742 3.470 0.935 1.00 94.50 83 GLY A C 1
ATOM 630 O O . GLY A 1 83 ? 4.729 2.954 1.408 1.00 94.50 83 GLY A O 1
ATOM 631 N N . ASN A 1 84 ? 5.719 4.283 -0.124 1.00 92.44 84 ASN A N 1
ATOM 632 C CA . ASN A 1 84 ? 4.483 4.676 -0.801 1.00 92.44 84 ASN A CA 1
ATOM 633 C C . ASN A 1 84 ? 3.873 3.558 -1.632 1.00 92.44 84 ASN A C 1
ATOM 635 O O . ASN A 1 84 ? 2.655 3.529 -1.753 1.00 92.44 84 ASN A O 1
ATOM 639 N N . VAL A 1 85 ? 4.699 2.689 -2.213 1.00 91.44 85 VAL A N 1
ATOM 640 C CA . VAL A 1 85 ? 4.269 1.765 -3.268 1.00 91.44 85 VAL A CA 1
ATOM 641 C C . VAL A 1 85 ? 4.114 0.315 -2.803 1.00 91.44 85 VAL A C 1
ATOM 643 O O . VAL A 1 85 ? 3.347 -0.439 -3.389 1.00 91.44 85 VAL A O 1
ATOM 646 N N . GLU A 1 86 ? 4.783 -0.065 -1.717 1.00 95.06 86 GLU A N 1
ATOM 647 C CA . GLU A 1 86 ? 4.727 -1.415 -1.147 1.00 95.06 86 GLU A CA 1
ATOM 648 C C . GLU A 1 86 ? 4.147 -1.381 0.268 1.00 95.06 86 GLU A C 1
ATOM 650 O O . GLU A 1 86 ? 3.100 -1.951 0.573 1.00 95.06 86 GLU A O 1
ATOM 655 N N . THR A 1 87 ? 4.805 -0.652 1.167 1.00 96.81 87 THR A N 1
ATOM 656 C CA . THR A 1 87 ? 4.468 -0.696 2.593 1.00 96.81 87 THR A CA 1
ATOM 657 C C . THR A 1 87 ? 3.082 -0.131 2.879 1.00 96.81 87 THR A C 1
ATOM 659 O O . THR A 1 87 ? 2.368 -0.671 3.723 1.00 96.81 87 THR A O 1
ATOM 662 N N . SER A 1 88 ? 2.662 0.910 2.159 1.00 96.81 88 SER A N 1
ATOM 663 C CA . SER A 1 88 ? 1.318 1.492 2.256 1.00 96.81 88 SER A CA 1
ATOM 664 C C . SER A 1 88 ? 0.201 0.480 1.944 1.00 96.81 88 SER A C 1
ATOM 666 O O . SER A 1 88 ? -0.825 0.477 2.633 1.00 96.81 88 SER A O 1
ATOM 668 N N . GLN A 1 89 ? 0.408 -0.423 0.973 1.00 96.31 89 GLN A N 1
ATOM 669 C CA . GLN A 1 89 ? -0.539 -1.493 0.644 1.00 96.31 89 GLN A CA 1
ATOM 670 C C . GLN A 1 89 ? -0.668 -2.459 1.817 1.00 96.31 89 GLN A C 1
ATOM 672 O O . GLN A 1 89 ? -1.773 -2.757 2.267 1.00 96.31 89 GLN A O 1
ATOM 677 N N . HIS A 1 90 ? 0.459 -2.874 2.398 1.00 97.19 90 HIS A N 1
ATOM 678 C CA . HIS A 1 90 ? 0.449 -3.730 3.581 1.00 97.19 90 HIS A CA 1
ATOM 679 C C . HIS A 1 90 ? -0.158 -3.057 4.820 1.00 97.19 90 HIS A C 1
ATOM 681 O O . HIS A 1 90 ? -0.827 -3.733 5.602 1.00 97.19 90 HIS A O 1
ATOM 687 N N . VAL A 1 91 ? 0.034 -1.746 5.012 1.00 98.06 91 VAL A N 1
ATOM 688 C CA . VAL A 1 91 ? -0.641 -0.995 6.088 1.00 98.06 91 VAL A CA 1
ATOM 689 C C . VAL A 1 91 ? -2.151 -1.018 5.870 1.00 98.06 91 VAL A C 1
ATOM 691 O O . VAL A 1 91 ? -2.895 -1.336 6.795 1.00 98.06 91 VAL A O 1
ATOM 694 N N . THR A 1 92 ? -2.599 -0.744 4.646 1.00 97.62 92 THR A N 1
ATOM 695 C CA . THR A 1 92 ? -4.020 -0.746 4.275 1.00 97.62 92 THR A CA 1
ATOM 696 C C . THR A 1 92 ? -4.654 -2.121 4.490 1.00 97.62 92 THR A C 1
ATOM 698 O O . THR A 1 92 ? -5.691 -2.232 5.143 1.00 97.62 92 THR A O 1
ATOM 701 N N . ASN A 1 93 ? -3.983 -3.181 4.043 1.00 97.12 93 ASN A N 1
ATOM 702 C CA . ASN A 1 93 ? -4.397 -4.560 4.277 1.00 97.12 93 ASN A CA 1
ATOM 703 C C . ASN A 1 93 ? -4.489 -4.902 5.769 1.00 97.12 93 ASN A C 1
ATOM 705 O O . ASN A 1 93 ? -5.470 -5.498 6.208 1.00 97.12 93 ASN A O 1
ATOM 709 N N . ALA A 1 94 ? -3.500 -4.497 6.572 1.00 97.94 94 ALA A N 1
ATOM 710 C CA . ALA A 1 94 ? -3.518 -4.732 8.013 1.00 97.94 94 ALA A CA 1
ATOM 711 C C . ALA A 1 94 ? -4.695 -4.014 8.695 1.00 97.94 94 ALA A C 1
ATOM 713 O O . ALA A 1 94 ? -5.315 -4.577 9.594 1.00 97.94 94 ALA A O 1
ATOM 714 N N . LEU A 1 95 ? -5.030 -2.798 8.252 1.00 98.12 95 LEU A N 1
ATOM 715 C CA . LEU A 1 95 ? -6.173 -2.036 8.758 1.00 98.12 95 LEU A CA 1
ATOM 716 C C . LEU A 1 95 ? -7.498 -2.728 8.435 1.00 98.12 95 LEU A C 1
ATOM 718 O O . LEU A 1 95 ? -8.300 -2.960 9.340 1.00 98.12 95 LEU A O 1
ATOM 722 N N . PHE A 1 96 ? -7.725 -3.102 7.173 1.00 97.44 96 PHE A N 1
ATOM 723 C CA . PHE A 1 96 ? -8.948 -3.814 6.803 1.00 97.44 96 PHE A CA 1
ATOM 724 C C . PHE A 1 96 ? -9.043 -5.194 7.449 1.00 97.44 96 PHE A C 1
ATOM 726 O O . PHE A 1 96 ? -10.131 -5.581 7.875 1.00 97.44 96 PHE A O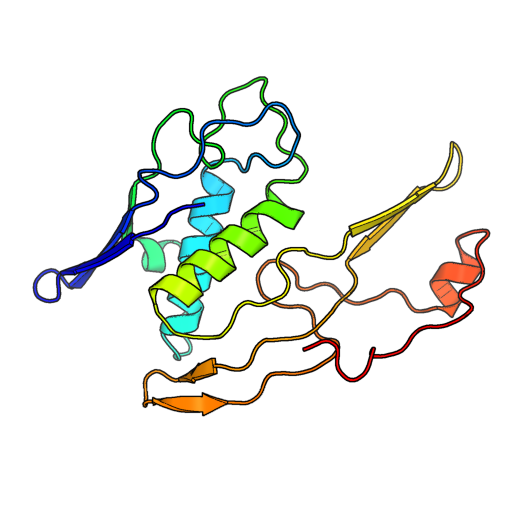 1
ATOM 733 N N . GLY A 1 97 ? -7.920 -5.900 7.589 1.00 96.69 97 GLY A N 1
ATOM 734 C CA . GLY A 1 97 ? -7.846 -7.157 8.326 1.00 96.69 97 GLY A CA 1
ATOM 735 C C . GLY A 1 97 ? -8.212 -6.984 9.802 1.00 96.69 97 GLY A C 1
ATOM 736 O O . GLY A 1 97 ? -9.008 -7.758 10.327 1.00 96.69 97 GLY A O 1
ATOM 737 N N . ALA A 1 98 ? -7.720 -5.930 10.461 1.00 96.88 98 ALA A N 1
ATOM 738 C CA . ALA A 1 98 ? -8.056 -5.621 11.853 1.00 96.88 98 ALA A CA 1
ATOM 739 C C . ALA A 1 98 ? -9.531 -5.230 12.050 1.00 96.88 98 ALA A C 1
ATOM 741 O O . ALA A 1 98 ? -10.106 -5.521 13.096 1.00 96.88 98 ALA A O 1
ATOM 742 N N . MET A 1 99 ? -10.158 -4.606 11.048 1.00 95.56 99 MET A N 1
ATOM 743 C CA . MET A 1 99 ? -11.605 -4.339 11.035 1.00 95.56 99 MET A CA 1
ATOM 744 C C . MET A 1 99 ? -12.427 -5.556 10.587 1.00 95.56 99 MET A C 1
ATOM 746 O O . MET A 1 99 ? -13.650 -5.564 10.717 1.00 95.56 99 MET A O 1
ATOM 750 N N . GLY A 1 100 ? -11.773 -6.584 10.038 1.00 95.06 100 GLY A N 1
ATOM 751 C CA . GLY A 1 100 ? -12.419 -7.715 9.390 1.00 95.06 100 GLY A CA 1
ATOM 752 C C . GLY A 1 100 ? -13.312 -7.288 8.224 1.00 95.06 100 GLY A C 1
ATOM 753 O O . GLY A 1 100 ? -14.379 -7.862 8.053 1.00 95.06 100 GLY A O 1
ATOM 754 N N . ALA A 1 101 ? -12.954 -6.257 7.467 1.00 95.38 101 ALA A N 1
ATOM 755 C CA . ALA A 1 101 ? -13.807 -5.737 6.397 1.00 95.38 101 ALA A CA 1
ATOM 756 C C . ALA A 1 101 ? -13.694 -6.562 5.106 1.00 95.38 101 ALA A C 1
ATOM 758 O O . ALA A 1 101 ? -14.688 -6.853 4.445 1.00 95.38 101 ALA A O 1
ATOM 759 N N . MET A 1 102 ? -12.476 -6.975 4.762 1.00 95.44 102 MET A N 1
ATOM 760 C CA . MET A 1 102 ? -12.181 -7.728 3.546 1.00 95.44 102 MET A CA 1
ATOM 761 C C . MET A 1 102 ? -10.970 -8.634 3.742 1.00 95.44 102 MET A C 1
ATOM 763 O O . MET A 1 102 ? -10.209 -8.470 4.700 1.00 95.44 102 MET A O 1
ATOM 767 N N . ALA A 1 103 ? -10.818 -9.607 2.845 1.00 95.12 103 ALA A N 1
ATOM 768 C CA . ALA A 1 103 ? -9.609 -10.410 2.764 1.00 95.12 103 ALA A CA 1
ATOM 769 C C . ALA A 1 103 ? -8.409 -9.547 2.337 1.00 95.12 103 ALA A C 1
ATOM 771 O O . ALA A 1 103 ? -8.540 -8.378 1.978 1.00 95.12 103 ALA A O 1
ATOM 772 N N . ASN A 1 104 ? -7.216 -10.127 2.407 1.00 93.19 104 ASN A N 1
ATOM 773 C CA . ASN A 1 104 ? -5.988 -9.431 2.058 1.00 93.19 104 ASN A CA 1
ATOM 774 C C . ASN A 1 104 ? -5.950 -9.152 0.547 1.00 93.19 104 ASN A C 1
ATOM 776 O O . ASN A 1 104 ? -5.985 -10.093 -0.243 1.00 93.19 104 ASN A O 1
ATOM 780 N N . ALA A 1 105 ? -5.855 -7.883 0.147 1.00 92.38 105 ALA A N 1
ATOM 781 C CA . ALA A 1 105 ? -5.544 -7.544 -1.235 1.00 92.38 105 ALA A CA 1
ATOM 782 C C . ALA A 1 105 ? -4.064 -7.813 -1.516 1.00 92.38 105 ALA A C 1
ATOM 784 O O . ALA A 1 105 ? -3.265 -8.101 -0.616 1.00 92.38 105 ALA A O 1
ATOM 785 N N . GLN A 1 106 ? -3.663 -7.639 -2.768 1.00 90.31 106 GLN A N 1
ATOM 786 C CA . GLN A 1 106 ? -2.256 -7.690 -3.102 1.00 90.31 106 GLN A CA 1
ATOM 787 C C . GLN A 1 106 ? -1.473 -6.604 -2.343 1.00 90.31 106 GLN A C 1
ATOM 789 O O . GLN A 1 106 ? -1.795 -5.420 -2.390 1.00 90.31 106 GLN A O 1
ATOM 794 N N . GLY A 1 107 ? -0.433 -7.018 -1.618 1.00 92.00 107 GLY A N 1
ATOM 795 C CA . GLY A 1 107 ? 0.379 -6.144 -0.762 1.00 92.00 107 GLY A CA 1
ATOM 796 C C . GLY A 1 107 ? 1.372 -5.244 -1.504 1.00 92.00 107 GLY A C 1
ATOM 797 O O . GLY A 1 107 ? 2.295 -4.739 -0.883 1.00 92.00 107 GLY A O 1
ATOM 798 N N . THR A 1 108 ? 1.206 -5.066 -2.812 1.00 93.38 108 THR A N 1
ATOM 799 C CA . THR A 1 108 ? 2.111 -4.316 -3.688 1.00 93.38 108 THR A CA 1
ATOM 800 C C . THR A 1 108 ? 1.304 -3.562 -4.740 1.00 93.38 108 THR A C 1
ATOM 802 O O . THR A 1 108 ? 0.164 -3.922 -5.036 1.00 93.38 108 THR A O 1
ATOM 805 N N . MET A 1 109 ? 1.873 -2.499 -5.303 1.00 93.62 109 MET A N 1
ATOM 806 C CA . MET A 1 109 ? 1.367 -1.886 -6.537 1.00 93.62 109 MET A CA 1
ATOM 807 C C . MET A 1 109 ? 1.882 -2.583 -7.811 1.00 93.62 109 MET A C 1
ATOM 809 O O . MET A 1 109 ? 1.603 -2.097 -8.902 1.00 93.62 109 MET A O 1
ATOM 813 N N . ASN A 1 110 ? 2.637 -3.685 -7.681 1.00 92.69 110 ASN A N 1
ATOM 814 C CA . ASN A 1 110 ? 3.373 -4.374 -8.752 1.00 92.69 110 ASN A CA 1
ATOM 815 C C . ASN A 1 110 ? 4.181 -3.416 -9.612 1.00 92.69 110 ASN A C 1
ATOM 817 O O . ASN A 1 110 ? 3.891 -3.201 -10.790 1.00 92.69 110 ASN A O 1
ATOM 821 N N . ASN A 1 111 ? 5.193 -2.826 -9.000 1.00 92.94 111 ASN A N 1
ATOM 822 C CA . ASN A 1 111 ? 6.065 -1.894 -9.683 1.00 92.94 111 ASN A CA 1
ATOM 823 C C . ASN A 1 111 ? 6.950 -2.642 -10.686 1.00 92.94 111 ASN A C 1
ATOM 825 O O . ASN A 1 111 ? 7.907 -3.312 -10.298 1.00 92.94 111 ASN A O 1
ATOM 829 N N . LEU A 1 112 ? 6.641 -2.508 -11.974 1.00 93.38 112 LEU A N 1
ATOM 830 C CA . LEU A 1 112 ? 7.490 -2.957 -13.066 1.00 93.38 112 LEU A CA 1
ATOM 831 C C . LEU A 1 112 ? 8.368 -1.791 -13.502 1.00 93.38 112 LEU A C 1
ATOM 833 O O . LEU A 1 112 ? 7.877 -0.777 -13.993 1.00 93.38 112 LEU A O 1
ATOM 837 N N . THR A 1 113 ? 9.678 -1.943 -13.328 1.00 94.00 113 THR A N 1
ATOM 838 C CA . THR A 1 113 ? 10.658 -0.969 -13.813 1.00 94.00 113 THR A CA 1
ATOM 839 C C . THR A 1 113 ? 11.710 -1.661 -14.659 1.00 94.00 113 THR A C 1
ATOM 841 O O . THR A 1 113 ? 12.198 -2.735 -14.308 1.00 94.00 113 THR A O 1
ATOM 844 N N . PHE A 1 114 ? 12.070 -1.039 -15.775 1.00 95.81 114 PHE A N 1
ATOM 845 C CA . PHE A 1 114 ? 13.211 -1.438 -16.588 1.00 95.81 114 PHE A CA 1
ATOM 846 C C . PHE A 1 114 ? 13.752 -0.225 -17.338 1.00 95.81 114 PHE A C 1
ATOM 848 O O . PHE A 1 114 ? 13.076 0.792 -17.501 1.00 95.81 114 PHE A O 1
ATOM 855 N N . GLY A 1 115 ? 14.998 -0.310 -17.791 1.00 95.25 115 GLY A N 1
ATOM 856 C CA . GLY A 1 115 ? 15.60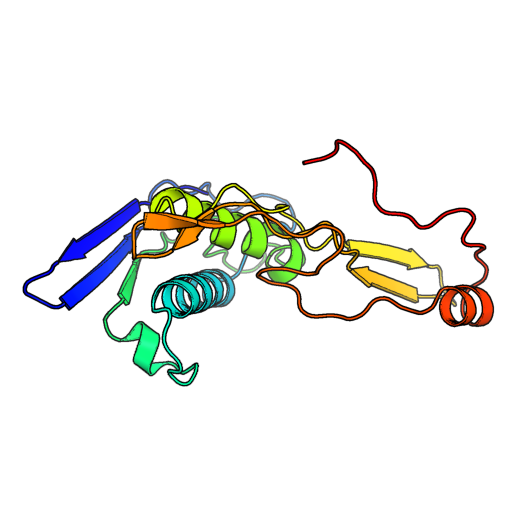7 0.795 -18.508 1.00 95.25 115 GLY A CA 1
ATOM 857 C C . GLY A 1 115 ? 17.117 0.699 -18.628 1.00 95.25 115 GLY A C 1
ATOM 858 O O . GLY A 1 115 ? 17.752 -0.261 -18.198 1.00 95.25 115 GLY A O 1
ATOM 859 N N . ASN A 1 116 ? 17.687 1.730 -19.237 1.00 95.38 116 ASN A N 1
ATOM 860 C CA . ASN A 1 116 ? 19.115 1.955 -19.397 1.00 95.38 116 ASN A CA 1
ATOM 861 C C . ASN A 1 116 ? 19.383 3.476 -19.461 1.00 95.38 116 ASN A C 1
ATOM 863 O O . ASN A 1 116 ? 18.572 4.280 -19.009 1.00 95.38 116 ASN A O 1
ATOM 867 N N . LYS A 1 117 ? 20.528 3.902 -20.011 1.00 96.00 117 LYS A N 1
ATOM 868 C CA . LYS A 1 117 ? 20.872 5.335 -20.122 1.00 96.00 117 LYS A CA 1
ATOM 869 C C . LYS A 1 117 ? 19.911 6.145 -21.006 1.00 96.00 117 LYS A C 1
ATOM 871 O O . LYS A 1 117 ? 19.864 7.360 -20.861 1.00 96.00 117 LYS A O 1
ATOM 876 N N . GLN A 1 118 ? 19.197 5.493 -21.920 1.00 95.62 118 GLN A N 1
ATOM 877 C CA . GLN A 1 118 ? 18.309 6.122 -22.898 1.00 95.62 118 GLN A CA 1
ATOM 878 C C . GLN A 1 118 ? 16.826 5.893 -22.574 1.00 95.62 118 GLN A C 1
ATOM 880 O O . GLN A 1 118 ? 16.019 6.794 -22.781 1.00 95.62 118 GLN A O 1
ATOM 885 N N . TYR A 1 119 ? 16.472 4.719 -22.047 1.00 96.06 119 TYR A N 1
ATOM 886 C CA . TYR A 1 119 ? 15.090 4.335 -21.753 1.00 96.06 119 TYR A CA 1
ATOM 887 C C . TYR A 1 119 ? 14.848 4.223 -20.253 1.00 96.06 119 TYR A C 1
ATOM 889 O O . TYR A 1 119 ? 15.656 3.634 -19.541 1.00 96.06 119 TYR A O 1
ATOM 897 N N . GLN A 1 120 ? 13.718 4.736 -19.776 1.00 96.00 120 GLN A N 1
ATOM 898 C CA . GLN A 1 120 ? 13.272 4.588 -18.392 1.00 96.00 120 GLN A CA 1
ATOM 899 C C . GLN A 1 120 ? 11.781 4.278 -18.410 1.00 96.00 120 GLN A C 1
ATOM 901 O O . GLN A 1 120 ? 10.981 5.113 -18.830 1.00 96.00 120 GLN A O 1
ATOM 906 N N . TYR A 1 121 ? 11.424 3.071 -17.990 1.00 95.25 121 TYR A N 1
ATOM 907 C CA . TYR A 1 121 ? 10.045 2.629 -17.895 1.00 95.25 121 TYR A CA 1
ATOM 908 C C . TYR A 1 121 ? 9.680 2.346 -16.446 1.00 95.25 121 TYR A C 1
ATOM 910 O O . TYR A 1 121 ? 10.457 1.744 -15.698 1.00 95.25 121 TYR A O 1
ATOM 918 N N . TYR A 1 122 ? 8.482 2.780 -16.070 1.00 93.69 122 TYR A N 1
ATOM 919 C CA . TYR A 1 122 ? 7.886 2.485 -14.786 1.00 93.69 122 TYR A CA 1
ATOM 920 C C . TYR A 1 122 ? 6.372 2.366 -14.941 1.00 93.69 122 TYR A C 1
ATOM 922 O O . TYR A 1 122 ? 5.717 3.296 -15.406 1.00 93.69 122 TYR A O 1
ATOM 930 N N . GLU A 1 123 ? 5.831 1.231 -14.518 1.00 93.44 123 GLU A N 1
ATOM 931 C CA . GLU A 1 123 ? 4.403 0.966 -14.476 1.00 93.44 123 GLU A CA 1
ATOM 932 C C . GLU A 1 123 ? 4.015 0.230 -13.189 1.00 93.44 123 GLU A C 1
ATOM 934 O O . GLU A 1 123 ? 4.822 -0.453 -12.561 1.00 93.44 123 GLU A O 1
ATOM 939 N N . THR A 1 124 ? 2.753 0.378 -12.800 1.00 94.06 124 THR A N 1
ATOM 940 C CA . THR A 1 124 ? 2.105 -0.412 -11.750 1.00 94.06 124 THR A CA 1
ATOM 941 C C . THR A 1 124 ? 1.096 -1.362 -12.383 1.00 94.06 124 THR A C 1
ATOM 943 O O . THR A 1 124 ? 0.148 -0.896 -13.020 1.00 94.06 124 THR A O 1
ATOM 946 N N . ILE A 1 125 ? 1.241 -2.664 -12.166 1.00 93.00 125 ILE A N 1
ATOM 947 C CA . ILE A 1 125 ? 0.363 -3.684 -12.758 1.00 93.00 125 ILE A CA 1
ATOM 948 C C . ILE A 1 125 ? -0.785 -4.017 -11.791 1.00 93.00 125 ILE A C 1
ATOM 950 O O . ILE A 1 125 ? -0.568 -4.190 -10.592 1.00 93.00 125 ILE A O 1
ATOM 954 N N . CYS A 1 126 ? -2.026 -4.102 -12.268 1.00 92.69 126 CYS A N 1
ATOM 955 C CA . CYS A 1 126 ? -3.153 -4.497 -11.419 1.00 92.69 126 CYS A CA 1
ATOM 956 C C . CYS A 1 126 ? -3.145 -6.003 -11.105 1.00 92.69 126 CYS A C 1
ATOM 958 O O . CYS A 1 126 ? -2.556 -6.805 -11.822 1.00 92.69 126 CYS A O 1
ATOM 960 N N . SER A 1 127 ? -3.843 -6.399 -10.040 1.00 89.75 127 SER A N 1
ATOM 961 C CA . SER A 1 127 ? -4.076 -7.815 -9.704 1.00 89.75 127 SER A CA 1
ATOM 962 C C . SER A 1 127 ? -5.550 -8.103 -9.465 1.00 89.75 127 SER A C 1
ATOM 964 O O . SER A 1 127 ? -6.096 -9.053 -10.020 1.00 89.75 127 SER A O 1
ATOM 966 N N . GLY A 1 128 ? -6.214 -7.251 -8.688 1.00 93.19 128 GLY A N 1
ATOM 967 C CA . GLY A 1 128 ? -7.623 -7.372 -8.365 1.00 93.19 128 GLY A CA 1
ATOM 968 C C . GLY A 1 128 ? -7.961 -6.867 -6.968 1.00 93.19 128 GLY A C 1
ATOM 969 O O . GLY A 1 128 ? -7.086 -6.539 -6.167 1.00 93.19 128 GLY A O 1
ATOM 970 N N . SER A 1 129 ? -9.257 -6.822 -6.673 1.00 94.31 129 SER A N 1
ATOM 971 C CA . SER A 1 129 ? -9.789 -6.546 -5.342 1.00 94.31 129 SER A CA 1
ATOM 972 C C . SER A 1 129 ? -10.115 -7.842 -4.598 1.00 94.31 129 SER A C 1
ATOM 974 O O . SER A 1 129 ? -10.569 -8.808 -5.215 1.00 94.31 129 SER A O 1
ATOM 976 N N . PRO A 1 130 ? -9.919 -7.889 -3.271 1.00 95.12 130 PRO A N 1
ATOM 977 C CA . PRO A 1 130 ? -10.297 -9.049 -2.483 1.00 95.12 130 PRO A CA 1
ATOM 978 C C . PRO A 1 130 ? -11.809 -9.063 -2.227 1.00 95.12 130 PRO A C 1
ATOM 980 O O . PRO A 1 130 ? -12.471 -8.022 -2.201 1.00 95.12 130 PRO A O 1
ATOM 983 N N . ALA A 1 131 ? -12.348 -10.252 -1.962 1.00 96.12 131 ALA A N 1
ATOM 984 C CA . ALA A 1 131 ? -13.695 -10.400 -1.423 1.00 96.12 131 ALA A CA 1
ATOM 985 C C . ALA A 1 131 ? -13.789 -9.820 -0.001 1.00 96.12 131 ALA A C 1
ATOM 987 O O . ALA A 1 131 ? -12.805 -9.770 0.746 1.00 96.12 131 ALA A O 1
ATOM 988 N N . GLY A 1 132 ? -14.989 -9.421 0.405 1.00 96.19 132 GLY A N 1
ATOM 989 C CA . GLY A 1 132 ? -15.209 -8.836 1.722 1.00 96.19 132 GLY A CA 1
ATOM 990 C C . GLY A 1 132 ? -16.671 -8.780 2.120 1.00 96.19 132 GLY A C 1
ATOM 991 O O . GLY A 1 132 ? -17.506 -9.524 1.603 1.00 96.19 132 GLY A O 1
ATOM 992 N N . ARG A 1 133 ? -16.977 -7.913 3.082 1.00 96.00 133 ARG A N 1
ATOM 993 C CA . ARG A 1 133 ? -18.329 -7.682 3.585 1.00 96.00 133 ARG A CA 1
ATOM 994 C C . ARG A 1 133 ? -18.581 -6.204 3.834 1.00 96.00 133 ARG A C 1
ATOM 996 O O . ARG A 1 133 ? -17.698 -5.482 4.281 1.00 96.00 133 ARG A O 1
ATOM 1003 N N . MET A 1 134 ? -19.811 -5.795 3.568 1.00 94.38 134 MET A N 1
ATOM 1004 C CA . MET A 1 134 ? -20.321 -4.473 3.910 1.00 94.38 134 MET A CA 1
ATOM 1005 C C . MET A 1 134 ? -20.601 -4.377 5.420 1.00 94.38 134 MET A C 1
ATOM 1007 O O . MET A 1 134 ? -20.743 -5.402 6.096 1.00 94.38 134 MET A O 1
ATOM 1011 N N . ASN A 1 135 ? -20.817 -3.169 5.938 1.00 92.38 135 ASN A N 1
ATOM 1012 C CA . ASN A 1 135 ? -21.225 -2.917 7.326 1.00 92.38 135 ASN A CA 1
ATOM 1013 C C . ASN A 1 135 ? -22.558 -3.590 7.687 1.00 92.38 135 ASN A C 1
ATOM 1015 O O . ASN A 1 135 ? -22.778 -3.962 8.837 1.00 92.38 135 ASN A O 1
ATOM 1019 N N . SER A 1 136 ? -23.435 -3.796 6.699 1.00 93.88 136 SER A N 1
ATOM 1020 C CA . SER A 1 136 ? -24.683 -4.566 6.846 1.00 93.88 136 SER A CA 1
ATOM 1021 C C . SER A 1 136 ? -24.468 -6.073 7.053 1.00 93.88 136 SER A C 1
ATOM 1023 O O . SER A 1 136 ? -25.430 -6.805 7.269 1.00 93.88 136 SER A O 1
ATOM 1025 N N . GLY A 1 137 ? -23.229 -6.562 6.946 1.00 93.94 137 GLY A N 1
ATOM 1026 C CA . GLY A 1 137 ? -22.885 -7.984 6.980 1.00 93.94 137 GLY A CA 1
ATOM 1027 C C . GLY A 1 137 ? -23.016 -8.690 5.628 1.00 93.94 137 GLY A C 1
ATOM 1028 O O . GLY A 1 137 ? -22.614 -9.846 5.504 1.00 93.94 137 GLY A O 1
ATOM 1029 N N . ARG A 1 138 ? -23.532 -8.013 4.594 1.00 96.06 138 ARG A N 1
ATOM 1030 C CA . ARG A 1 138 ? -23.641 -8.569 3.240 1.00 96.06 138 ARG A CA 1
ATOM 1031 C C . ARG A 1 138 ? -22.254 -8.783 2.629 1.00 96.06 138 ARG A C 1
ATOM 1033 O O . ARG A 1 138 ? -21.493 -7.828 2.491 1.00 96.06 138 ARG A O 1
ATOM 1040 N N . GLY A 1 139 ? -21.956 -10.015 2.218 1.00 97.00 139 GLY A N 1
ATOM 1041 C CA . GLY A 1 139 ? -20.728 -10.347 1.493 1.00 97.00 139 GLY A CA 1
ATOM 1042 C C . GLY A 1 139 ? -20.693 -9.778 0.068 1.00 97.00 139 GLY A C 1
ATOM 1043 O O . GLY A 1 139 ? -21.737 -9.539 -0.546 1.00 97.00 139 GLY A O 1
ATOM 1044 N N . PHE A 1 140 ? -19.488 -9.586 -0.465 1.00 96.06 140 PHE A N 1
ATOM 1045 C CA . PHE A 1 140 ? -19.239 -9.249 -1.866 1.00 96.06 140 PHE A CA 1
ATOM 1046 C C . PHE A 1 140 ? -18.021 -10.009 -2.404 1.00 96.06 140 PHE A C 1
ATOM 1048 O O . PHE A 1 140 ? -17.079 -10.301 -1.664 1.00 96.06 140 PHE A O 1
ATOM 1055 N N . ALA A 1 141 ? -18.054 -10.332 -3.697 1.00 96.75 141 ALA A N 1
ATOM 1056 C CA . ALA A 1 141 ? -16.937 -10.956 -4.397 1.00 96.75 141 ALA A CA 1
ATOM 1057 C C . ALA A 1 141 ? -15.855 -9.923 -4.741 1.00 96.75 141 ALA A C 1
ATOM 1059 O O . ALA A 1 141 ? -16.148 -8.738 -4.904 1.00 96.75 141 ALA A O 1
ATOM 1060 N N . GLY A 1 142 ? -14.617 -10.396 -4.861 1.00 95.31 142 GLY A N 1
ATOM 1061 C CA . GLY A 1 142 ? -13.529 -9.616 -5.438 1.00 95.31 142 GLY A CA 1
ATOM 1062 C C . GLY A 1 142 ? -13.687 -9.434 -6.949 1.00 95.31 142 GLY A C 1
ATOM 1063 O O . GLY A 1 142 ? -14.536 -10.062 -7.584 1.00 95.31 142 GLY A O 1
ATOM 1064 N N . THR A 1 143 ? -12.834 -8.595 -7.524 1.00 95.62 143 THR A N 1
ATOM 1065 C CA . THR A 1 143 ? -12.799 -8.292 -8.958 1.00 95.62 143 THR A CA 1
ATOM 1066 C C . THR A 1 143 ? -11.390 -8.524 -9.483 1.00 95.62 143 THR A C 1
ATOM 1068 O O . THR A 1 143 ? -10.444 -7.965 -8.938 1.00 95.62 143 THR A O 1
ATOM 1071 N N . SER A 1 144 ? -11.231 -9.300 -10.551 1.00 95.00 144 SER A N 1
ATOM 1072 C CA . SER A 1 144 ? -9.926 -9.527 -11.186 1.00 95.00 144 SER A CA 1
ATOM 1073 C C . SER A 1 144 ? -9.433 -8.296 -11.955 1.00 95.00 144 SER A C 1
ATOM 1075 O O . SER A 1 144 ? -10.236 -7.558 -12.524 1.00 95.00 144 SER A O 1
ATOM 1077 N N . GLY A 1 145 ? -8.112 -8.091 -12.016 1.00 92.62 145 GLY A N 1
ATOM 1078 C CA . GLY A 1 145 ? -7.496 -7.150 -12.963 1.00 92.62 145 GLY A CA 1
ATOM 1079 C C . GLY A 1 145 ? -7.792 -5.668 -12.709 1.00 92.62 145 GLY A C 1
ATOM 1080 O O . GLY A 1 145 ? -7.797 -4.873 -13.646 1.00 92.62 145 GLY A O 1
ATOM 1081 N N . VAL A 1 146 ? -8.032 -5.273 -11.456 1.00 93.31 146 VAL A N 1
ATOM 1082 C CA . VAL A 1 146 ? -8.263 -3.869 -11.073 1.00 93.31 146 VAL A CA 1
ATOM 1083 C C . VAL A 1 146 ? -7.207 -3.366 -10.096 1.00 93.31 146 VAL A C 1
ATOM 1085 O O . VAL A 1 146 ? -6.723 -4.108 -9.240 1.00 93.31 146 VAL A O 1
ATOM 1088 N N . HIS A 1 147 ? -6.833 -2.094 -10.225 1.00 93.62 147 HIS A N 1
ATOM 1089 C CA . HIS A 1 147 ? -6.025 -1.401 -9.225 1.00 93.62 147 HIS A CA 1
ATOM 1090 C C . HIS A 1 147 ? -6.870 -1.128 -7.984 1.00 93.62 147 HIS A C 1
ATOM 1092 O O . HIS A 1 147 ? -8.015 -0.683 -8.075 1.00 93.62 147 HIS A O 1
ATOM 1098 N N . THR A 1 148 ? -6.301 -1.390 -6.812 1.00 92.94 148 THR A N 1
ATOM 1099 C CA . THR A 1 148 ? -6.985 -1.185 -5.536 1.00 92.94 148 THR A CA 1
ATOM 1100 C C . THR A 1 148 ? -6.113 -0.476 -4.527 1.00 92.94 148 THR A C 1
ATOM 1102 O O . THR A 1 148 ? -4.883 -0.551 -4.573 1.00 92.94 148 THR A O 1
ATOM 1105 N N . HIS A 1 149 ? -6.777 0.106 -3.531 1.00 93.75 149 HIS A N 1
ATOM 1106 C CA . HIS A 1 149 ? -6.138 0.695 -2.364 1.00 93.75 149 HIS A CA 1
ATOM 1107 C C . HIS A 1 149 ? -5.217 1.848 -2.748 1.00 93.75 149 HIS A C 1
ATOM 1109 O O . HIS A 1 149 ? -5.701 2.901 -3.152 1.00 93.75 149 HIS A O 1
ATOM 1115 N N . MET A 1 150 ? -3.909 1.679 -2.578 1.00 93.50 150 MET A N 1
ATOM 1116 C CA . MET A 1 150 ? -2.947 2.767 -2.711 1.00 93.50 150 MET A CA 1
ATOM 1117 C C . MET A 1 150 ? -2.558 3.040 -4.175 1.00 93.50 150 MET A C 1
ATOM 1119 O O . MET A 1 150 ? -1.700 3.879 -4.425 1.00 93.50 150 MET A O 1
ATOM 1123 N N . THR A 1 151 ? -3.190 2.370 -5.144 1.00 90.38 151 THR A N 1
ATOM 1124 C CA . THR A 1 151 ? -2.993 2.597 -6.583 1.00 90.38 151 THR A CA 1
ATOM 1125 C C . THR A 1 151 ? -4.311 2.894 -7.303 1.00 90.38 151 THR A C 1
ATOM 1127 O O . THR A 1 151 ? -5.364 2.364 -6.948 1.00 90.38 151 THR A O 1
ATOM 1130 N N . ASN A 1 152 ? -4.250 3.777 -8.302 1.00 86.44 152 ASN A N 1
ATOM 1131 C CA . ASN A 1 152 ? -5.383 4.257 -9.100 1.00 86.44 152 ASN A CA 1
ATOM 1132 C C . ASN A 1 152 ? -4.979 4.625 -10.544 1.00 86.44 152 ASN A C 1
ATOM 1134 O O . ASN A 1 152 ? -5.573 5.513 -11.160 1.00 86.44 152 ASN A O 1
ATOM 1138 N N . SER A 1 153 ? -3.931 3.989 -11.060 1.00 85.31 153 SER A N 1
ATOM 1139 C CA . SER A 1 153 ? -3.420 4.219 -12.409 1.00 85.31 153 SER A CA 1
ATOM 1140 C C . SER A 1 153 ? -4.223 3.448 -13.460 1.00 85.31 153 SER A C 1
ATOM 1142 O O . SER A 1 153 ? -5.039 2.580 -13.156 1.00 85.31 153 SER A O 1
ATOM 1144 N N . ARG A 1 154 ? -4.003 3.798 -14.729 1.00 86.12 154 ARG A N 1
ATOM 1145 C CA . ARG A 1 154 ? -4.375 2.964 -15.874 1.00 86.12 154 ARG A CA 1
ATOM 1146 C C . ARG A 1 154 ? -3.114 2.307 -16.411 1.00 86.12 154 ARG A C 1
ATOM 1148 O O . ARG A 1 154 ? -2.037 2.889 -16.295 1.00 86.12 154 ARG A O 1
ATOM 1155 N N . LEU A 1 155 ? -3.275 1.126 -16.992 1.00 89.31 155 LEU A N 1
ATOM 1156 C CA . LEU A 1 155 ? -2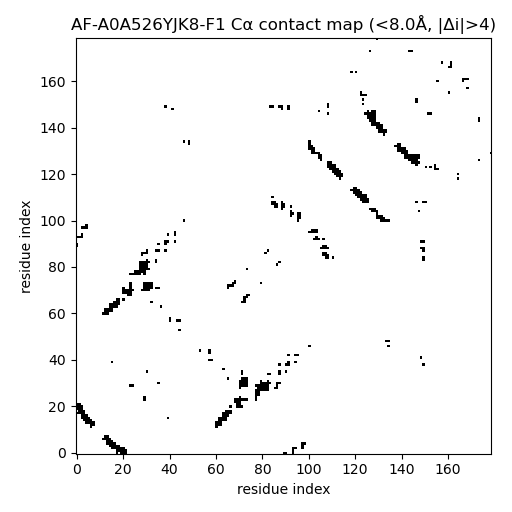.192 0.462 -17.702 1.00 89.31 155 LEU A CA 1
ATOM 1157 C C . LEU A 1 155 ? -1.896 1.174 -19.019 1.00 89.31 155 LEU A C 1
ATOM 1159 O O . LEU A 1 155 ? -2.773 1.801 -19.617 1.00 89.31 155 LEU A O 1
ATOM 1163 N N . THR A 1 156 ? -0.646 1.071 -19.438 1.00 92.94 156 THR A N 1
ATOM 1164 C CA . THR A 1 156 ? -0.155 1.508 -20.736 1.00 92.94 156 THR A CA 1
ATOM 1165 C C . THR A 1 156 ? -0.645 0.530 -21.791 1.00 92.94 156 THR A C 1
ATOM 1167 O O . THR A 1 156 ? -0.503 -0.680 -21.627 1.00 92.94 156 THR A O 1
ATOM 1170 N N . ASP A 1 157 ? -1.185 1.045 -22.893 1.00 94.94 157 ASP A N 1
ATOM 1171 C CA . ASP A 1 157 ? -1.560 0.189 -24.014 1.00 94.94 157 ASP A CA 1
ATOM 1172 C C . ASP A 1 157 ? -0.317 -0.555 -24.541 1.00 94.94 157 ASP A C 1
ATOM 1174 O O . ASP A 1 157 ? 0.728 0.083 -24.729 1.00 94.94 157 ASP A O 1
ATOM 1178 N N . PRO A 1 158 ? -0.408 -1.870 -24.822 1.00 95.12 158 PRO A N 1
ATOM 1179 C CA . PRO A 1 158 ? 0.710 -2.651 -25.352 1.00 95.12 158 PRO A CA 1
ATOM 1180 C C . PRO A 1 158 ? 1.381 -2.014 -26.574 1.00 95.12 158 PRO A C 1
ATOM 1182 O O . PRO A 1 158 ? 2.602 -1.906 -26.627 1.00 95.12 158 PRO A O 1
ATOM 1185 N N . GLU A 1 159 ? 0.590 -1.481 -27.507 1.00 96.75 159 GLU A N 1
ATOM 1186 C CA . GLU A 1 159 ? 1.102 -0.800 -28.703 1.00 96.75 159 GLU A CA 1
ATOM 1187 C C . GLU A 1 159 ? 1.957 0.427 -28.349 1.00 96.75 159 GLU A C 1
ATOM 1189 O O . GLU A 1 159 ? 2.971 0.700 -28.986 1.00 96.75 159 GLU A O 1
ATOM 1194 N N . VAL A 1 160 ? 1.579 1.171 -27.303 1.00 96.44 160 VAL A N 1
ATOM 1195 C CA . VAL A 1 160 ? 2.331 2.342 -26.832 1.00 96.44 160 VAL A CA 1
ATOM 1196 C C . VAL A 1 160 ? 3.615 1.917 -26.122 1.00 96.44 160 VAL A C 1
ATOM 1198 O O . VAL A 1 160 ? 4.635 2.596 -26.268 1.00 96.44 160 VAL A O 1
ATOM 1201 N N . LEU A 1 161 ? 3.575 0.817 -25.364 1.00 96.56 161 LEU A N 1
ATOM 1202 C CA . LEU A 1 161 ? 4.751 0.225 -24.728 1.00 96.56 161 LEU A CA 1
ATOM 1203 C C . LEU A 1 161 ? 5.791 -0.172 -25.784 1.00 96.56 161 LEU A C 1
ATOM 1205 O O . LEU A 1 161 ? 6.924 0.303 -25.729 1.00 96.56 161 LEU A O 1
ATOM 1209 N N . GLU A 1 162 ? 5.394 -0.967 -26.774 1.00 97.12 162 GLU A N 1
ATOM 1210 C CA . GLU A 1 162 ? 6.286 -1.470 -27.827 1.00 97.12 162 GLU A CA 1
ATOM 1211 C C . GLU A 1 162 ? 6.764 -0.368 -28.780 1.00 97.12 162 GLU A C 1
ATOM 1213 O O . GLU A 1 162 ? 7.896 -0.394 -29.259 1.00 97.12 162 GLU A O 1
ATOM 1218 N N . LEU A 1 163 ? 5.938 0.655 -29.027 1.00 97.00 163 LEU A N 1
ATOM 1219 C CA . LEU A 1 163 ? 6.337 1.799 -29.847 1.00 97.00 163 LEU A CA 1
ATOM 1220 C C . LEU A 1 163 ? 7.416 2.655 -29.168 1.00 97.00 163 LEU A C 1
ATOM 1222 O O . LEU A 1 163 ? 8.273 3.231 -29.840 1.00 97.00 163 LEU A O 1
ATOM 1226 N N . ARG A 1 164 ? 7.343 2.812 -27.841 1.00 96.12 164 ARG A N 1
ATOM 1227 C CA . ARG A 1 164 ? 8.212 3.733 -27.088 1.00 96.12 164 ARG A CA 1
ATOM 1228 C C . ARG A 1 164 ? 9.463 3.072 -26.527 1.00 96.12 164 ARG A C 1
ATOM 1230 O O . ARG A 1 164 ? 10.433 3.778 -26.242 1.00 96.12 164 ARG A O 1
ATOM 1237 N N . PHE A 1 165 ? 9.443 1.758 -26.339 1.00 96.88 165 PHE A N 1
ATOM 1238 C CA . PHE A 1 165 ? 10.502 1.020 -25.666 1.00 96.88 165 PHE A CA 1
ATOM 1239 C C . PHE A 1 165 ? 10.940 -0.183 -26.504 1.00 96.88 165 PHE A C 1
ATOM 1241 O O . PHE A 1 165 ? 10.113 -0.793 -27.170 1.00 96.88 165 PHE A O 1
ATOM 1248 N N . PRO A 1 166 ? 12.231 -0.565 -26.468 1.00 95.62 166 PRO A N 1
ATOM 1249 C CA . PRO A 1 166 ? 12.759 -1.679 -27.254 1.00 95.62 166 PRO A CA 1
ATOM 1250 C C . PRO A 1 166 ? 12.421 -3.030 -26.598 1.00 95.62 166 PRO A C 1
ATOM 1252 O O . PRO A 1 166 ? 13.314 -3.796 -26.237 1.00 95.62 166 PRO A O 1
ATOM 1255 N N . VAL A 1 167 ? 11.133 -3.284 -26.379 1.00 95.56 167 VAL A N 1
ATOM 1256 C CA . VAL A 1 167 ? 10.582 -4.496 -25.763 1.00 95.56 167 VAL A CA 1
ATOM 1257 C C . VAL A 1 167 ? 9.390 -4.984 -26.584 1.00 95.56 167 VAL A C 1
ATOM 1259 O O . VAL A 1 167 ? 8.767 -4.196 -27.288 1.00 95.56 167 VAL A O 1
ATOM 1262 N N . LEU A 1 168 ? 9.084 -6.275 -26.479 1.00 96.88 168 LEU A N 1
ATOM 1263 C CA . LEU A 1 168 ? 7.904 -6.910 -27.065 1.00 96.88 168 LEU A CA 1
ATOM 1264 C C . LEU A 1 168 ? 7.077 -7.510 -25.924 1.00 96.88 168 LEU A C 1
ATOM 1266 O O . LEU A 1 168 ? 7.641 -8.202 -25.071 1.00 96.88 168 LEU A O 1
ATOM 1270 N N . LEU A 1 169 ? 5.774 -7.240 -25.886 1.00 96.75 169 LEU A N 1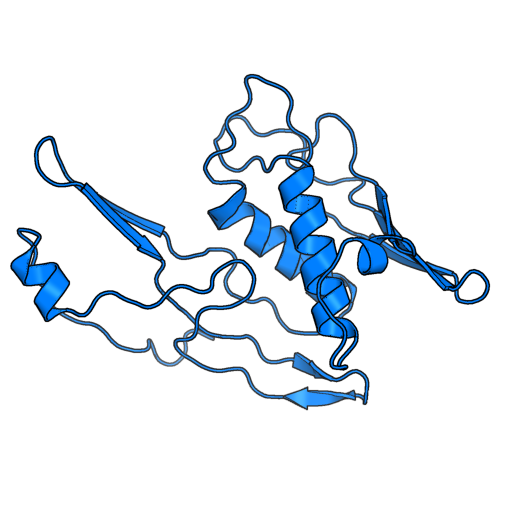
ATOM 1271 C CA . LEU A 1 169 ? 4.858 -7.842 -24.926 1.00 96.75 169 LEU A CA 1
ATOM 1272 C C . LEU A 1 169 ? 4.329 -9.156 -25.503 1.00 96.75 169 LEU A C 1
ATOM 1274 O O . LEU A 1 169 ? 3.425 -9.171 -26.332 1.00 96.75 169 LEU A O 1
ATOM 1278 N N . GLU A 1 170 ? 4.895 -10.274 -25.056 1.00 97.31 170 GLU A N 1
ATOM 1279 C CA . GLU A 1 170 ? 4.502 -11.592 -25.572 1.00 97.31 170 GLU A CA 1
ATOM 1280 C C . GLU A 1 170 ? 3.129 -12.051 -25.061 1.00 97.31 170 GLU A C 1
ATOM 1282 O O . GLU A 1 170 ? 2.407 -12.743 -25.776 1.00 97.31 170 GLU A O 1
ATOM 1287 N N . ASP A 1 171 ? 2.765 -11.683 -23.830 1.00 95.56 171 ASP A N 1
ATOM 1288 C CA . ASP A 1 171 ? 1.538 -12.139 -23.181 1.00 95.56 171 ASP A CA 1
ATOM 1289 C C . ASP A 1 171 ? 1.076 -11.155 -22.095 1.00 95.56 171 ASP A C 1
ATOM 1291 O O . ASP A 1 171 ? 1.874 -10.653 -21.299 1.00 95.56 171 ASP A O 1
ATOM 1295 N N . PHE A 1 172 ? -0.231 -10.888 -22.058 1.00 93.69 172 PHE A N 1
ATOM 1296 C CA . PHE A 1 172 ? -0.870 -10.051 -21.049 1.00 93.69 172 PHE A CA 1
ATOM 1297 C C . PHE A 1 172 ? -2.310 -10.513 -20.799 1.00 93.69 172 PHE A C 1
ATOM 1299 O O . PHE A 1 172 ? -3.220 -10.236 -21.581 1.00 93.69 172 PHE A O 1
ATOM 1306 N N . HIS A 1 173 ? -2.518 -11.229 -19.694 1.00 93.69 173 HIS A N 1
ATOM 1307 C CA . HIS A 1 173 ? -3.811 -11.811 -19.340 1.00 93.69 173 HIS A CA 1
ATOM 1308 C C . HIS A 1 173 ? -4.027 -11.861 -17.820 1.00 93.69 173 HIS A C 1
ATOM 1310 O O . HIS A 1 173 ? -3.103 -11.709 -17.018 1.00 93.69 173 HIS A O 1
ATOM 1316 N N . ILE A 1 174 ? -5.275 -12.103 -17.411 1.00 94.44 174 ILE A N 1
ATOM 1317 C CA . ILE A 1 174 ? -5.618 -12.385 -16.013 1.00 94.44 174 ILE A CA 1
ATOM 1318 C C . ILE A 1 174 ? -5.196 -13.816 -15.686 1.00 94.44 174 ILE A C 1
ATOM 1320 O O . ILE A 1 174 ? -5.692 -14.765 -16.287 1.00 94.44 174 ILE A O 1
ATOM 1324 N N . ARG A 1 175 ? -4.319 -13.983 -14.693 1.00 93.44 175 ARG A N 1
ATOM 1325 C CA . ARG A 1 175 ? -3.906 -15.308 -14.227 1.00 93.44 175 ARG A CA 1
ATOM 1326 C C . ARG A 1 175 ? -5.032 -15.989 -13.444 1.00 93.44 175 ARG A C 1
ATOM 1328 O O . ARG A 1 175 ? -5.274 -15.666 -12.284 1.00 93.44 175 ARG A O 1
ATOM 1335 N N . GLU A 1 176 ? -5.673 -16.975 -14.054 1.00 94.06 176 GLU A N 1
ATOM 1336 C CA . GLU A 1 176 ? -6.733 -17.752 -13.405 1.00 94.06 176 GLU A CA 1
ATOM 1337 C C . GLU A 1 176 ? -6.226 -18.547 -12.185 1.00 94.06 176 GLU A C 1
ATOM 1339 O O . GLU A 1 176 ? -5.096 -19.044 -12.158 1.00 94.06 176 GLU A O 1
ATOM 1344 N N . GLY A 1 177 ? -7.072 -18.666 -11.156 1.00 91.25 177 GLY A N 1
ATOM 1345 C CA . GLY A 1 177 ? -6.773 -19.427 -9.934 1.00 91.25 177 GLY A CA 1
ATOM 1346 C C . GLY A 1 177 ? -5.708 -18.813 -9.012 1.00 91.25 177 GLY A C 1
ATOM 1347 O O . GLY A 1 177 ? -5.160 -19.521 -8.171 1.00 91.25 177 GLY A O 1
ATOM 1348 N N . SER A 1 178 ? -5.383 -17.523 -9.166 1.00 89.75 178 SER A N 1
ATOM 1349 C CA . SER A 1 178 ? -4.367 -16.841 -8.346 1.00 89.75 178 SER A CA 1
ATOM 1350 C C . SER A 1 178 ? -4.890 -16.181 -7.063 1.00 89.75 178 SER A C 1
ATOM 1352 O O . SER A 1 178 ? -4.082 -15.603 -6.333 1.00 89.75 178 SER A O 1
ATOM 1354 N N . GLY A 1 179 ? -6.211 -16.168 -6.857 1.00 82.44 179 GLY A N 1
ATOM 1355 C CA . GLY A 1 179 ? -6.892 -15.511 -5.731 1.00 82.44 179 GLY A CA 1
ATOM 1356 C C . GLY A 1 179 ? -6.938 -16.331 -4.450 1.00 82.44 179 GLY A C 1
ATOM 1357 O O . GLY A 1 179 ? -6.767 -17.567 -4.523 1.00 82.44 179 GLY A O 1
#

pLDDT: mean 94.29, std 3.8, range [79.56, 98.62]

Nearest PDB structures (foldseek):
  6yra-assembly2_D  TM=6.388E-01  e=3.936E-04  Pseudomonas jessenii
  5m45-assembly2_G  TM=6.942E-01  e=3.612E-03  Xanthobacter autotrophicus Py2
  5svc-assembly1_D  TM=7.372E-01  e=7.250E-03  Xanthobacter autotrophicus Py2
  5svb-assembly1_D  TM=6.608E-01  e=4.368E-03  Xanthobacter autotrophicus Py2
  5l9w-assembly1_A  TM=6.167E-01  e=4.958E-03  Aromatoleum aromaticum EbN1

Secondary structure (DSSP, 8-state):
---EEEEETTTTEEEEE-TTPPBPPSSS----HHHHHHHHHHHHHHHT-S----SGGGGTTEEEE--TTBTTSPPTTS--GGGTTTHHHHHHHHHHHHHT-B----SS--EEEEE-SS-EEEEE---EEPPEE-TTS-EE--EET---TT--PPPPPHHHHHHHSS---------TT--

Solvent-accessible surface area (backbone atoms only — not comparable to full-atom values): 10564 Å² total; per-residue (Å²): 125,34,68,47,76,51,74,43,80,88,81,60,31,36,40,42,34,31,67,82,30,52,58,55,57,103,46,37,61,18,18,51,46,69,50,54,54,48,32,50,50,51,52,53,56,60,70,64,79,62,96,69,84,93,54,75,75,75,43,71,45,45,49,75,44,73,49,83,57,14,23,50,30,54,58,91,89,60,44,41,78,35,7,69,48,29,38,31,28,43,50,36,37,48,50,35,48,66,69,64,36,34,53,73,46,69,52,50,40,47,78,48,71,55,70,61,100,87,45,82,46,78,48,59,52,57,67,24,44,46,34,34,42,48,96,88,66,51,71,48,79,47,44,78,66,33,62,51,87,80,41,82,77,78,77,78,55,67,70,58,50,42,72,75,38,104,54,79,88,90,78,88,78,83,72,82,89,73,125